Protein AF-0000000067247528 (afdb_homodimer)

Sequence (278 aa):
MPLTQHDARRDAQARLTYEPLVSNLAYVFMARMVSGKASAGDTQNSRPANKFLREKPENAELVKRLLKACNKEHDPQQFVDAADDNYALRQGFAHNKSDAWLRRTAEDLRTVGALDMFQKTHPFQCMIIEHMNALLAALMPLTQHDARRDAQARLTYEPLVSNLAYVFMARMVSGKASAGDTQNSRPANKFLREKPENAELVKRLLKACNKEHDPQQFVDAADDNYALRQGFAHNKSDAWLRRTAEDLRTVGALDMFQKTHPFQCMIIEHMNALLAAL

Organism: Chlamydomonas reinhardtii (NCBI:txid3055)

Foldseek 3Di:
DPQDPVSVVVLVVVLVVCVVVLVLLLVLQVVCVVVVDADQLQPPDDQVLVVQVPVDVVSLVVLVVVCVVVVHPDHSVVVSVVVSVVVRVVSSSRHGNHLVNSLVSLVVCVVVPVCVSCCVPCVPSSVCSVCVPVSVVVD/DPQPPVSVVVLVVVLVVCVVVLVLLLVLQVVCVVVVDFDQLQPPDDQVLVVQVPVDVVSLVVLVVVCVVVVHPDHSVVVSVVVSVVVRVVSSSRHGNHLVNSLVSLVVCVVVPVCVSPCVPCVSSSVCSVCVPVSVVVD

Secondary structure (DSSP, 8-state):
----HHHHHHHHHHHHHHHHHHHHHHHHHHHHHHH--------TT--HHHHHHHH-HHHHHHHHHHHHHTT----HHHHHHHHHHHHHHHHHHHH---HHHHHHHHHHHHHTTHHHHHTTT-HHHHHHHHTHHHHHHH-/----HHHHHHHHHHHHHHHHHHHHHHHHHHHHHHH--------TT--HHHHHHHH-HHHHHHHHHHHHHTT----HHHHHHHHHHHHHHHHHHHH---HHHHHHHHHHHHHTTHHHHHTTT-HHHHHHHHTHHHHHHH-

Solvent-accessible surface area (backbone atoms only — not comparable to full-atom values): 14825 Å² total; per-residue (Å²): 127,76,73,48,72,66,51,49,50,49,50,52,43,46,48,66,61,45,48,56,53,48,30,40,52,40,41,30,52,50,50,23,64,73,66,68,49,71,37,66,25,79,59,86,80,63,48,66,42,50,52,49,45,68,70,41,76,66,41,47,54,49,46,47,47,34,32,50,53,61,73,39,95,67,54,56,67,58,54,26,51,50,49,23,52,36,43,48,54,30,35,38,65,69,45,31,32,28,68,67,57,50,48,49,51,31,51,42,41,52,71,75,41,45,49,78,74,30,43,84,86,36,46,66,40,34,50,45,44,75,32,39,68,45,38,61,74,56,104,128,78,74,46,72,68,49,50,50,49,50,52,38,47,50,64,60,44,48,56,52,47,31,41,53,40,41,30,51,50,50,24,64,73,67,69,49,72,36,68,25,78,61,85,79,63,47,66,43,52,51,49,44,68,69,40,75,68,40,46,54,49,45,46,46,35,32,51,53,60,73,39,93,67,56,57,66,57,53,27,51,50,48,23,52,36,43,49,53,29,34,39,64,68,46,31,31,26,67,70,56,50,47,50,51,30,50,48,41,53,72,75,40,47,49,77,75,30,44,86,84,37,45,67,38,34,52,46,44,74,32,39,68,46,38,60,74,56,105

Nearest PDB structures (foldseek):
  2im8-assembly2_B  TM=3.069E-01  e=7.153E+00  Bacillus subtilis
  2im8-assembly2_B  TM=3.083E-01  e=8.183E+00  Bacillus subtilis

Structure (mmCIF, N/CA/C/O backbone):
data_AF-0000000067247528-model_v1
#
loop_
_entity.id
_entity.type
_entity.pdbx_description
1 polymer 'Uncharacterized protein'
#
loop_
_atom_site.group_PDB
_atom_site.id
_atom_site.type_symbol
_atom_site.label_atom_id
_atom_site.label_alt_id
_atom_site.label_comp_id
_atom_site.label_asym_id
_atom_site.label_entity_id
_atom_site.label_seq_id
_atom_site.pdbx_PDB_ins_code
_atom_site.Cartn_x
_atom_site.Cartn_y
_atom_site.Cartn_z
_atom_site.occupancy
_atom_site.B_iso_or_equiv
_atom_site.auth_seq_id
_atom_site.auth_comp_id
_atom_site.auth_asym_id
_atom_site.auth_atom_id
_atom_site.pdbx_PDB_model_num
ATOM 1 N N . MET A 1 1 ? -30.312 -1.398 14.867 1 40.06 1 MET A N 1
ATOM 2 C CA . MET A 1 1 ? -30.297 -2.857 14.914 1 40.06 1 MET A CA 1
ATOM 3 C C . MET A 1 1 ? -28.891 -3.381 15.156 1 40.06 1 MET A C 1
ATOM 5 O O . MET A 1 1 ? -27.922 -2.801 14.672 1 40.06 1 MET A O 1
ATOM 9 N N . PRO A 1 2 ? -28.734 -4.305 15.977 1 47.12 2 PRO A N 1
ATOM 10 C CA . PRO A 1 2 ? -27.391 -4.805 16.328 1 47.12 2 PRO A CA 1
ATOM 11 C C . PRO A 1 2 ? -26.641 -5.367 15.117 1 47.12 2 PRO A C 1
ATOM 13 O O . PRO A 1 2 ? -27.25 -5.988 14.242 1 47.12 2 PRO A O 1
ATOM 16 N N . LEU A 1 3 ? -25.594 -4.719 14.742 1 54.28 3 LEU A N 1
ATOM 17 C CA . LEU A 1 3 ? -24.844 -5.355 13.672 1 54.28 3 LEU A CA 1
ATOM 18 C C . LEU A 1 3 ? -24.875 -6.871 13.805 1 54.28 3 LEU A C 1
ATOM 20 O O . LEU A 1 3 ? -24.609 -7.406 14.891 1 54.28 3 LEU A O 1
ATOM 24 N N . THR A 1 4 ? -25.453 -7.535 12.961 1 62.75 4 THR A N 1
ATOM 25 C CA . THR A 1 4 ? -25.375 -8.992 12.961 1 62.75 4 THR A CA 1
ATOM 26 C C . THR A 1 4 ? -23.922 -9.461 12.969 1 62.75 4 THR A C 1
ATOM 28 O O . THR A 1 4 ? -23.016 -8.68 12.695 1 62.75 4 THR A O 1
ATOM 31 N N . GLN A 1 5 ? -23.609 -10.625 13.602 1 63.25 5 GLN A N 1
ATOM 32 C CA . GLN A 1 5 ? -22.297 -11.258 13.672 1 63.25 5 GLN A CA 1
ATOM 33 C C . GLN A 1 5 ? -21.594 -11.188 12.32 1 63.25 5 GLN A C 1
ATOM 35 O O . GLN A 1 5 ? -20.375 -10.977 12.273 1 63.25 5 GLN A O 1
ATOM 40 N N . HIS A 1 6 ? -22.359 -11.375 11.328 1 65.5 6 HIS A N 1
ATOM 41 C CA . HIS A 1 6 ? -21.828 -11.32 9.977 1 65.5 6 HIS A CA 1
ATOM 42 C C . HIS A 1 6 ? -21.359 -9.906 9.625 1 65.5 6 HIS A C 1
ATOM 44 O O . HIS A 1 6 ? -20.297 -9.734 9.023 1 65.5 6 HIS A O 1
ATOM 50 N N . ASP A 1 7 ? -22.125 -8.984 10.102 1 65.06 7 ASP A N 1
ATOM 51 C CA . ASP A 1 7 ? -21.766 -7.598 9.836 1 65.06 7 ASP A CA 1
ATOM 52 C C . ASP A 1 7 ? -20.5 -7.203 10.609 1 65.06 7 ASP A C 1
ATOM 54 O O . ASP A 1 7 ? -19.641 -6.5 10.078 1 65.06 7 ASP A O 1
ATOM 58 N N . ALA A 1 8 ? -20.453 -7.723 11.742 1 69.19 8 ALA A N 1
ATOM 59 C CA . ALA A 1 8 ? -19.312 -7.426 12.586 1 69.19 8 ALA A CA 1
ATOM 60 C C . ALA A 1 8 ? -18.031 -8.023 12 1 69.19 8 ALA A C 1
ATOM 62 O O . ALA A 1 8 ? -16.969 -7.391 12.023 1 69.19 8 ALA A O 1
ATOM 63 N N . ARG A 1 9 ? -18.172 -9.234 11.484 1 70.44 9 ARG A N 1
ATOM 64 C CA . ARG A 1 9 ? -17.016 -9.883 10.867 1 70.44 9 ARG A CA 1
ATOM 65 C C . ARG A 1 9 ? -16.578 -9.125 9.617 1 70.44 9 ARG A C 1
ATOM 67 O O . ARG A 1 9 ? -15.375 -8.922 9.406 1 70.44 9 ARG A O 1
ATOM 74 N N . ARG A 1 10 ? -17.5 -8.719 8.953 1 71.5 10 ARG A N 1
ATOM 75 C CA . ARG A 1 10 ? -17.172 -7.988 7.73 1 71.5 10 ARG A CA 1
ATOM 76 C C . ARG A 1 10 ? -16.5 -6.656 8.047 1 71.5 10 ARG A C 1
ATOM 78 O O . ARG A 1 10 ? -15.562 -6.246 7.359 1 71.5 10 ARG A O 1
ATOM 85 N N . ASP A 1 11 ? -17.031 -6.098 9.094 1 73.12 11 ASP A N 1
ATOM 86 C CA . ASP A 1 11 ? -16.438 -4.828 9.5 1 73.12 11 ASP A CA 1
ATOM 87 C C . ASP A 1 11 ? -15.008 -5.023 9.984 1 73.12 11 ASP A C 1
ATOM 89 O O . ASP A 1 11 ? -14.117 -4.242 9.633 1 73.12 11 ASP A O 1
ATOM 93 N N . ALA A 1 12 ? -14.82 -6.078 10.641 1 76.25 12 ALA A N 1
ATOM 94 C CA . ALA A 1 12 ? -13.477 -6.383 11.133 1 76.25 12 ALA A CA 1
ATOM 95 C C . ALA A 1 12 ? -12.523 -6.672 9.984 1 76.25 12 ALA A C 1
ATOM 97 O O . ALA A 1 12 ? -11.383 -6.207 9.984 1 76.25 12 ALA A O 1
ATOM 98 N N . GLN A 1 13 ? -13.07 -7.27 9.062 1 79.06 13 GLN A N 1
ATOM 99 C CA . GLN A 1 13 ? -12.258 -7.613 7.902 1 79.06 13 GLN A CA 1
ATOM 100 C C . GLN A 1 13 ? -11.938 -6.375 7.07 1 79.06 13 GLN A C 1
ATOM 102 O O . GLN A 1 13 ? -10.82 -6.234 6.562 1 79.06 13 GLN A O 1
ATOM 107 N N . ALA A 1 14 ? -12.922 -5.586 7.039 1 79.19 14 ALA A N 1
ATOM 108 C CA . ALA A 1 14 ? -12.68 -4.344 6.309 1 79.19 14 ALA A CA 1
ATOM 109 C C . ALA A 1 14 ? -11.609 -3.502 6.988 1 79.19 14 ALA A C 1
ATOM 111 O O . ALA A 1 14 ? -10.75 -2.926 6.32 1 79.19 14 ALA A O 1
ATOM 112 N N . ARG A 1 15 ? -11.617 -3.541 8.227 1 84.06 15 ARG A N 1
ATOM 113 C CA . ARG A 1 15 ? -10.625 -2.783 8.984 1 84.06 15 ARG A CA 1
ATOM 114 C C . ARG A 1 15 ? -9.219 -3.314 8.719 1 84.06 15 ARG A C 1
ATOM 116 O O . ARG A 1 15 ? -8.289 -2.539 8.484 1 84.06 15 ARG A O 1
ATOM 123 N N . LEU A 1 16 ? -9.156 -4.547 8.664 1 84.25 16 LEU A N 1
ATOM 124 C CA . LEU A 1 16 ? -7.859 -5.168 8.43 1 84.25 16 LEU A CA 1
ATOM 125 C C . LEU A 1 16 ? -7.387 -4.918 7.008 1 84.25 16 LEU A C 1
ATOM 127 O O . LEU A 1 16 ? -6.191 -4.715 6.77 1 84.25 16 LEU A O 1
ATOM 131 N N . THR A 1 17 ? -8.328 -4.746 6.258 1 86 17 THR A N 1
ATOM 132 C CA . THR A 1 17 ? -7.996 -4.609 4.844 1 86 17 THR A CA 1
ATOM 133 C C . THR A 1 17 ? -7.609 -3.172 4.516 1 86 17 THR A C 1
ATOM 135 O O . THR A 1 17 ? -6.699 -2.936 3.715 1 86 17 THR A O 1
ATOM 138 N N . TYR A 1 18 ? -8.211 -2.174 5.25 1 89.44 18 TYR A N 1
ATOM 139 C CA . TYR A 1 18 ? -8 -0.778 4.883 1 89.44 18 TYR A CA 1
ATOM 140 C C . TYR A 1 18 ? -6.824 -0.187 5.652 1 89.44 18 TYR A C 1
ATOM 142 O O . TYR A 1 18 ? -6.324 0.886 5.309 1 89.44 18 TYR A O 1
ATOM 150 N N . GLU A 1 19 ? -6.32 -0.876 6.641 1 93.62 19 GLU A N 1
ATOM 151 C CA . GLU A 1 19 ? -5.258 -0.336 7.48 1 93.62 19 GLU A CA 1
ATOM 152 C C . GLU A 1 19 ? -4.012 -0.018 6.656 1 93.62 19 GLU A C 1
ATOM 154 O O . GLU A 1 19 ? -3.428 1.059 6.793 1 93.62 19 GLU A O 1
ATOM 159 N N . PRO A 1 20 ? -3.617 -0.86 5.727 1 93.56 20 PRO A N 1
ATOM 160 C CA . PRO A 1 20 ? -2.443 -0.542 4.91 1 93.56 20 PRO A CA 1
ATOM 161 C C . PRO A 1 20 ? -2.648 0.694 4.039 1 93.56 20 PRO A C 1
ATOM 163 O O . PRO A 1 20 ? -1.693 1.429 3.77 1 93.56 20 PRO A O 1
ATOM 166 N N . LEU A 1 21 ? -3.807 0.918 3.658 1 95 21 LEU A N 1
ATOM 167 C CA . LEU A 1 21 ? -4.082 2.033 2.76 1 95 21 LEU A CA 1
ATOM 168 C C . LEU A 1 21 ? -4 3.363 3.502 1 95 21 LEU A C 1
ATOM 170 O O . LEU A 1 21 ? -3.422 4.328 2.996 1 95 21 LEU A O 1
ATOM 174 N N . VAL A 1 22 ? -4.609 3.344 4.688 1 96.44 22 VAL A N 1
ATOM 175 C CA . VAL A 1 22 ? -4.598 4.574 5.469 1 96.44 22 VAL A CA 1
ATOM 176 C C . VAL A 1 22 ? -3.164 4.918 5.871 1 96.44 22 VAL A C 1
ATOM 178 O O . VAL A 1 22 ? -2.756 6.078 5.801 1 96.44 22 VAL A O 1
ATOM 181 N N . SER A 1 23 ? -2.395 3.885 6.219 1 96.56 23 SER A N 1
ATOM 182 C CA . SER A 1 23 ? -0.997 4.117 6.57 1 96.56 23 SER A CA 1
ATOM 183 C C . SER A 1 23 ? -0.191 4.574 5.359 1 96.56 23 SER A C 1
ATOM 185 O O . SER A 1 23 ? 0.677 5.441 5.48 1 96.56 23 SER A O 1
ATOM 187 N N . ASN A 1 24 ? -0.47 4.027 4.246 1 96.44 24 ASN A N 1
ATOM 188 C CA . ASN A 1 24 ? 0.274 4.395 3.047 1 96.44 24 ASN A CA 1
ATOM 189 C C . ASN A 1 24 ? -0.003 5.836 2.635 1 96.44 24 ASN A C 1
ATOM 191 O O . ASN A 1 24 ? 0.911 6.559 2.23 1 96.44 24 ASN A O 1
ATOM 195 N N . LEU A 1 25 ? -1.206 6.262 2.66 1 97.5 25 LEU A N 1
ATOM 196 C CA . LEU A 1 25 ? -1.523 7.633 2.275 1 97.5 25 LEU A CA 1
ATOM 197 C C . LEU A 1 25 ? -0.792 8.633 3.164 1 97.5 25 LEU A C 1
ATOM 199 O O . LEU A 1 25 ? -0.204 9.594 2.67 1 97.5 25 LEU A O 1
ATOM 203 N N . ALA A 1 26 ? -0.822 8.367 4.473 1 98.06 26 ALA A N 1
ATOM 204 C CA . ALA A 1 26 ? -0.123 9.25 5.402 1 98.06 26 ALA A CA 1
ATOM 205 C C . ALA A 1 26 ? 1.374 9.281 5.105 1 98.06 26 ALA A C 1
ATOM 207 O O . ALA A 1 26 ? 1.993 10.352 5.133 1 98.06 26 ALA A O 1
ATOM 208 N N . TYR A 1 27 ? 1.88 8.141 4.797 1 96.75 27 TYR A N 1
ATOM 209 C CA . TYR A 1 27 ? 3.291 8.062 4.438 1 96.75 27 TYR A CA 1
ATOM 210 C C . TYR A 1 27 ? 3.582 8.891 3.189 1 96.75 27 TYR A C 1
ATOM 212 O O . TYR A 1 27 ? 4.555 9.641 3.152 1 96.75 27 TYR A O 1
ATOM 220 N N . VAL A 1 28 ? 2.811 8.727 2.17 1 96.69 28 VAL A N 1
ATOM 221 C CA . VAL A 1 28 ? 3.061 9.406 0.905 1 96.69 28 VAL A CA 1
ATOM 222 C C . VAL A 1 28 ? 2.934 10.914 1.097 1 96.69 28 VAL A C 1
ATOM 224 O O . VAL A 1 28 ? 3.699 11.688 0.517 1 96.69 28 VAL A O 1
ATOM 227 N N . PHE A 1 29 ? 1.996 11.336 1.888 1 97.81 29 PHE A N 1
ATOM 228 C CA . PHE A 1 29 ? 1.887 12.758 2.193 1 97.81 29 PHE A CA 1
ATOM 229 C C . PHE A 1 29 ? 3.148 13.258 2.883 1 97.81 29 PHE A C 1
ATOM 231 O O . PHE A 1 29 ? 3.664 14.328 2.541 1 97.81 29 PHE A O 1
ATOM 238 N N . MET A 1 30 ? 3.67 12.5 3.85 1 97.06 30 MET A N 1
ATOM 239 C CA . MET A 1 30 ? 4.891 12.891 4.547 1 97.06 30 MET A CA 1
ATOM 240 C C . MET A 1 30 ? 6.07 12.953 3.586 1 97.06 30 MET A C 1
ATOM 242 O O . MET A 1 30 ? 6.918 13.844 3.695 1 97.06 30 MET A O 1
ATOM 246 N N 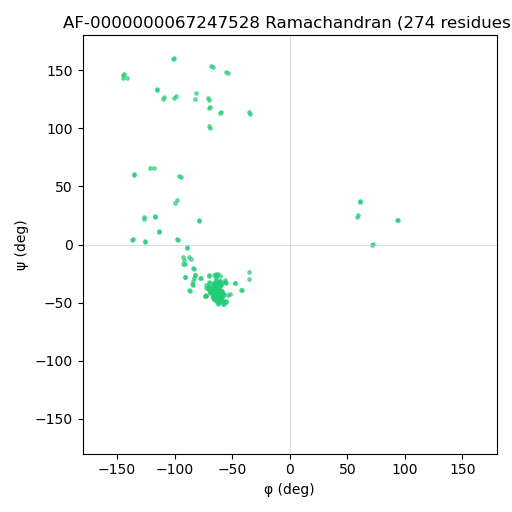. ALA A 1 31 ? 6.066 11.992 2.711 1 95 31 ALA A N 1
ATOM 247 C CA . ALA A 1 31 ? 7.121 12.016 1.703 1 95 31 ALA A CA 1
ATOM 248 C C . ALA A 1 31 ? 7.023 13.266 0.836 1 95 31 ALA A C 1
ATOM 250 O O . ALA A 1 31 ? 8.039 13.859 0.472 1 95 31 ALA A O 1
ATOM 251 N N . ARG A 1 32 ? 5.848 13.664 0.49 1 95.25 32 ARG A N 1
ATOM 252 C CA . ARG A 1 32 ? 5.59 14.906 -0.232 1 95.25 32 ARG A CA 1
ATOM 253 C C . ARG A 1 32 ? 6.078 16.109 0.563 1 95.25 32 ARG A C 1
ATOM 255 O O . ARG A 1 32 ? 6.691 17.031 0.004 1 95.25 32 ARG A O 1
ATOM 262 N N . MET A 1 33 ? 5.77 16.141 1.8 1 95.06 33 MET A N 1
ATOM 263 C CA . MET A 1 33 ? 6.207 17.219 2.678 1 95.06 33 MET A CA 1
ATOM 264 C C . MET A 1 33 ? 7.727 17.312 2.711 1 95.06 33 MET A C 1
ATOM 266 O O . MET A 1 33 ? 8.289 18.391 2.545 1 95.06 33 MET A O 1
ATOM 270 N N . VAL A 1 34 ? 8.398 16.219 2.814 1 93.94 34 VAL A N 1
ATOM 271 C CA . VAL A 1 34 ? 9.844 16.156 2.988 1 93.94 34 VAL A CA 1
ATOM 272 C C . VAL A 1 34 ? 10.539 16.531 1.684 1 93.94 34 VAL A C 1
ATOM 274 O O . VAL A 1 34 ? 11.5 17.312 1.687 1 93.94 34 VAL A O 1
ATOM 277 N N . SER A 1 35 ? 10.031 16 0.622 1 91.56 35 SER A N 1
ATOM 278 C CA . SER A 1 35 ? 10.703 16.234 -0.654 1 91.56 35 SER A CA 1
ATOM 279 C C . SER A 1 35 ? 10.312 17.578 -1.254 1 91.56 35 SER A C 1
ATOM 281 O O . SER A 1 35 ? 11.055 18.141 -2.07 1 91.56 35 SER A O 1
ATOM 283 N N . GLY A 1 36 ? 9.133 18.047 -0.91 1 90.06 36 GLY A N 1
ATOM 284 C CA . GLY A 1 36 ? 8.609 19.281 -1.484 1 90.06 36 GLY A CA 1
ATOM 285 C C . GLY A 1 36 ? 8.18 19.125 -2.932 1 90.06 36 GLY A C 1
ATOM 286 O O . GLY A 1 36 ? 7.691 20.078 -3.545 1 90.06 36 GLY A O 1
ATOM 287 N N . LYS A 1 37 ? 8.312 17.953 -3.451 1 89.5 37 LYS A N 1
ATOM 288 C CA . LYS A 1 37 ? 8.07 17.766 -4.879 1 89.5 37 LYS A CA 1
ATOM 289 C C . LYS A 1 37 ? 6.875 16.859 -5.121 1 89.5 37 LYS A C 1
ATOM 291 O O . LYS A 1 37 ? 6.746 15.812 -4.484 1 89.5 37 LYS A O 1
ATOM 296 N N . ALA A 1 38 ? 6.031 17.359 -6.047 1 89.12 38 ALA A N 1
ATOM 297 C CA . ALA A 1 38 ? 4.977 16.5 -6.57 1 89.12 38 ALA A CA 1
ATOM 298 C C . ALA A 1 38 ? 5.512 15.594 -7.68 1 89.12 38 ALA A C 1
ATOM 300 O O . ALA A 1 38 ? 6.281 16.047 -8.531 1 89.12 38 ALA A O 1
ATOM 301 N N . SER A 1 39 ? 5.324 14.289 -7.52 1 87.19 39 SER A N 1
ATOM 302 C CA . SER A 1 39 ? 5.766 13.352 -8.547 1 87.19 39 SER A CA 1
ATOM 303 C C . SER A 1 39 ? 4.766 12.211 -8.719 1 87.19 39 SER A C 1
ATOM 305 O O . SER A 1 39 ? 4.102 11.812 -7.762 1 87.19 39 SER A O 1
ATOM 307 N N . ALA A 1 40 ? 4.562 11.734 -9.953 1 77.88 40 ALA A N 1
ATOM 308 C CA . ALA A 1 40 ? 3.631 10.648 -10.242 1 77.88 40 ALA A CA 1
ATOM 309 C C . ALA A 1 40 ? 4.242 9.289 -9.898 1 77.88 40 ALA A C 1
ATOM 311 O O . ALA A 1 40 ? 3.611 8.25 -10.094 1 77.88 40 ALA A O 1
ATOM 312 N N . GLY A 1 41 ? 5.188 9.203 -9.117 1 66.81 41 GLY A N 1
ATOM 313 C CA . GLY A 1 41 ? 5.766 7.922 -8.727 1 66.81 41 GLY A CA 1
ATOM 314 C C . GLY A 1 41 ? 6.297 7.125 -9.906 1 66.81 41 GLY A C 1
ATOM 315 O O . GLY A 1 41 ? 6.305 5.895 -9.875 1 66.81 41 GLY A O 1
ATOM 316 N N . ASP A 1 42 ? 6.707 7.719 -11.07 1 61.88 42 ASP A N 1
ATOM 317 C CA . ASP A 1 42 ? 7.031 6.988 -12.289 1 61.88 42 ASP A CA 1
ATOM 318 C C . ASP A 1 42 ? 8.328 6.199 -12.133 1 61.88 42 ASP A C 1
ATOM 320 O O . ASP A 1 42 ? 9.336 6.742 -11.672 1 61.88 42 ASP A O 1
ATOM 324 N N . THR A 1 43 ? 8.234 4.84 -11.898 1 61.53 43 THR A N 1
ATOM 325 C CA . THR A 1 43 ? 9.445 4.039 -11.961 1 61.53 43 THR A CA 1
ATOM 326 C C . THR A 1 43 ? 9.57 3.354 -13.32 1 61.53 43 THR A C 1
ATOM 328 O O . THR A 1 43 ? 9.445 2.131 -13.422 1 61.53 43 THR A O 1
ATOM 331 N N . GLN A 1 44 ? 9.156 4.09 -14.523 1 59.62 44 GLN A N 1
ATOM 332 C CA . GLN A 1 44 ? 8.812 3.67 -15.875 1 59.62 44 GLN A CA 1
ATOM 333 C C . GLN A 1 44 ? 9.656 2.48 -16.312 1 59.62 44 GLN A C 1
ATOM 335 O O . GLN A 1 44 ? 9.156 1.559 -16.969 1 59.62 44 GLN A O 1
ATOM 340 N N . ASN A 1 45 ? 10.875 2.354 -15.805 1 66.25 45 ASN A N 1
ATOM 341 C CA . ASN A 1 45 ? 11.602 1.452 -16.703 1 66.25 45 ASN A CA 1
ATOM 342 C C . ASN A 1 45 ? 12.211 0.28 -15.93 1 66.25 45 ASN A C 1
ATOM 344 O O . ASN A 1 45 ? 13.016 -0.47 -16.484 1 66.25 45 ASN A O 1
ATOM 348 N N . SER A 1 46 ? 11.633 -0.002 -14.797 1 84.69 46 SER A N 1
ATOM 349 C CA . SER A 1 46 ? 12.227 -1.152 -14.125 1 84.69 46 SER A CA 1
ATOM 350 C C . SER A 1 46 ? 11.414 -2.42 -14.375 1 84.69 46 SER A C 1
ATOM 352 O O . SER A 1 46 ? 10.188 -2.391 -14.344 1 84.69 46 SER A O 1
ATOM 354 N N . ARG A 1 47 ? 12.109 -3.498 -14.836 1 92.75 47 ARG A N 1
ATOM 355 C CA . ARG A 1 47 ? 11.508 -4.805 -15.078 1 92.75 47 ARG A CA 1
ATOM 356 C C . ARG A 1 47 ? 12.188 -5.887 -14.25 1 92.75 47 ARG A C 1
ATOM 358 O O . ARG A 1 47 ? 12.82 -6.793 -14.797 1 92.75 47 ARG A O 1
ATOM 365 N N . PRO A 1 48 ? 12.039 -5.781 -12.883 1 93.88 48 PRO A N 1
ATOM 366 C CA . PRO A 1 48 ? 12.789 -6.672 -11.992 1 93.88 48 PRO A CA 1
ATOM 367 C C . PRO A 1 48 ? 12.477 -8.148 -12.227 1 93.88 48 PRO A C 1
ATOM 369 O O . PRO A 1 48 ? 13.352 -9 -12.094 1 93.88 48 PRO A O 1
ATOM 372 N N . ALA A 1 49 ? 11.273 -8.5 -12.57 1 95.88 49 ALA A N 1
ATOM 373 C CA . ALA A 1 49 ? 10.906 -9.898 -12.773 1 95.88 49 ALA A CA 1
ATOM 374 C C . ALA A 1 49 ? 11.57 -10.461 -14.023 1 95.88 49 ALA A C 1
ATOM 376 O O . ALA A 1 49 ? 12.039 -11.602 -14.023 1 95.88 49 ALA A O 1
ATOM 377 N N . ASN A 1 50 ? 11.586 -9.672 -15.031 1 96.31 50 ASN A N 1
ATOM 378 C CA . ASN A 1 50 ? 12.281 -10.094 -16.25 1 96.31 50 ASN A CA 1
ATOM 379 C C . ASN A 1 50 ? 13.773 -10.289 -16 1 96.31 50 ASN A C 1
ATOM 381 O O . ASN A 1 50 ? 14.367 -11.242 -16.5 1 96.31 50 ASN A O 1
ATOM 385 N N . LYS A 1 51 ? 14.344 -9.352 -15.266 1 95.75 51 LYS A N 1
ATOM 386 C CA . LYS A 1 51 ? 15.75 -9.484 -14.898 1 95.75 51 LYS A CA 1
ATOM 387 C C . LYS A 1 51 ? 15.992 -10.781 -14.125 1 95.75 51 LYS A C 1
ATOM 389 O O . LYS A 1 51 ? 16.969 -11.492 -14.383 1 95.75 51 LYS A O 1
ATOM 394 N N . PHE A 1 52 ? 15.133 -11.094 -13.195 1 96.94 52 PHE A N 1
ATOM 395 C CA . PHE A 1 52 ? 15.219 -12.312 -12.406 1 96.94 52 PHE A CA 1
ATOM 396 C C . PHE A 1 52 ? 15.203 -13.547 -13.305 1 96.94 52 PHE A C 1
ATOM 398 O O . PHE A 1 52 ? 16.031 -14.445 -13.148 1 96.94 52 PHE A O 1
ATOM 405 N N . LEU A 1 53 ? 14.266 -13.648 -14.273 1 96.31 53 LEU A N 1
ATOM 406 C CA . LEU A 1 53 ? 14.094 -14.797 -15.156 1 96.31 53 LEU A CA 1
ATOM 407 C C . LEU A 1 53 ? 15.359 -15.039 -15.977 1 96.31 53 LEU A C 1
ATOM 409 O O . LEU A 1 53 ? 15.719 -16.188 -16.234 1 96.31 53 LEU A O 1
ATOM 413 N N . ARG A 1 54 ? 16.109 -13.969 -16.312 1 95.56 54 ARG A N 1
ATOM 414 C CA . ARG A 1 54 ? 17.266 -14.055 -17.203 1 95.56 54 ARG A CA 1
ATOM 415 C C . ARG A 1 54 ? 18.547 -14.297 -16.438 1 95.56 54 ARG A C 1
ATOM 417 O O . ARG A 1 54 ? 19.578 -14.641 -17.016 1 95.56 54 ARG A O 1
ATOM 424 N N . GLU A 1 55 ? 18.516 -14.062 -15.203 1 95.44 55 GLU A N 1
ATOM 425 C CA . GLU A 1 55 ? 19.734 -14.102 -14.398 1 95.44 55 GLU A CA 1
ATOM 426 C C . GLU A 1 55 ? 20.328 -15.5 -14.359 1 95.44 55 GLU A C 1
ATOM 428 O O . GLU A 1 55 ? 21.547 -15.672 -14.539 1 95.44 55 GLU A O 1
ATOM 433 N N . LYS A 1 56 ? 19.531 -16.547 -14.086 1 94.38 56 LYS A N 1
ATOM 434 C CA . LYS A 1 56 ? 19.969 -17.938 -14.016 1 94.38 56 LYS A CA 1
ATOM 435 C C . LYS A 1 56 ? 18.906 -18.891 -14.547 1 94.38 56 LYS A C 1
ATOM 437 O O . LYS A 1 56 ? 17.719 -18.641 -14.383 1 94.38 56 LYS A O 1
ATOM 442 N N . PRO A 1 57 ? 19.359 -19.969 -15.156 1 92.56 57 PRO A N 1
ATOM 443 C CA . PRO A 1 57 ? 18.406 -20.953 -15.688 1 92.56 57 PRO A CA 1
ATOM 444 C C . PRO A 1 57 ? 17.453 -21.484 -14.617 1 92.56 57 PRO A C 1
ATOM 446 O O . PRO A 1 57 ? 16.297 -21.797 -14.906 1 92.56 57 PRO A O 1
ATOM 449 N N . GLU A 1 58 ? 17.859 -21.594 -13.383 1 94.88 58 GLU A N 1
ATOM 450 C CA . GLU A 1 58 ? 17.062 -22.125 -12.273 1 94.88 58 GLU A CA 1
ATOM 451 C C . GLU A 1 58 ? 15.852 -21.234 -12 1 94.88 58 GLU A C 1
ATOM 453 O O . GLU A 1 58 ? 14.836 -21.703 -11.484 1 94.88 58 GLU A O 1
ATOM 458 N N . ASN A 1 59 ? 15.945 -19.953 -12.359 1 95.56 59 ASN A N 1
ATOM 459 C CA . ASN A 1 59 ? 14.828 -19.031 -12.125 1 95.56 59 ASN A CA 1
ATOM 460 C C . ASN A 1 59 ? 13.641 -19.359 -13.023 1 95.56 59 ASN A C 1
ATOM 462 O O . ASN A 1 59 ? 12.492 -19.281 -12.586 1 95.56 59 ASN A O 1
ATOM 466 N N . ALA A 1 60 ? 13.914 -19.75 -14.266 1 93.94 60 ALA A N 1
ATOM 467 C CA . ALA A 1 60 ? 12.852 -20.156 -15.18 1 93.94 60 ALA A CA 1
ATOM 468 C C . ALA A 1 60 ? 12.148 -21.406 -14.664 1 93.94 60 ALA A C 1
ATOM 470 O O . ALA A 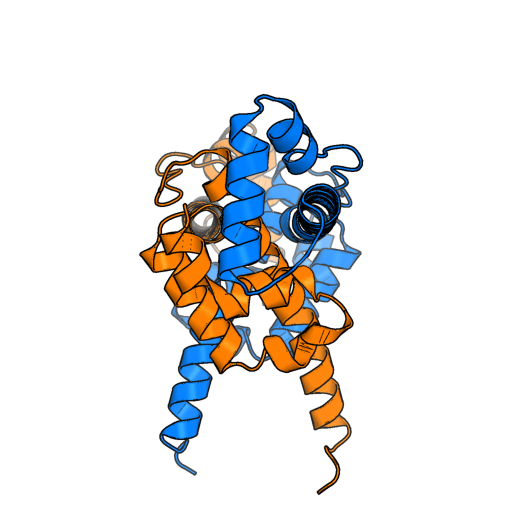1 60 ? 10.922 -21.531 -14.781 1 93.94 60 ALA A O 1
ATOM 471 N N . GLU A 1 61 ? 12.922 -22.281 -14.141 1 94.75 61 GLU A N 1
ATOM 472 C CA . GLU A 1 61 ? 12.344 -23.5 -13.57 1 94.75 61 GLU A CA 1
ATOM 473 C C . GLU A 1 61 ? 11.461 -23.172 -12.367 1 94.75 61 GLU A C 1
ATOM 475 O O . GLU A 1 61 ? 10.398 -23.781 -12.195 1 94.75 61 GLU A O 1
ATOM 480 N N . LEU A 1 62 ? 11.898 -22.234 -11.523 1 96.25 62 LEU A N 1
ATOM 481 C CA . LEU A 1 62 ? 11.094 -21.797 -10.383 1 96.25 62 LEU A CA 1
ATOM 482 C C . LEU A 1 62 ? 9.758 -21.219 -10.852 1 96.25 62 LEU A C 1
ATOM 484 O O . LEU A 1 62 ? 8.703 -21.578 -10.32 1 96.25 62 LEU A O 1
ATOM 488 N N . VAL A 1 63 ? 9.758 -20.359 -11.852 1 96.31 63 VAL A N 1
ATOM 489 C CA . VAL A 1 63 ? 8.539 -19.734 -12.359 1 96.31 63 VAL A CA 1
ATOM 490 C C . VAL A 1 63 ? 7.609 -20.812 -12.914 1 96.31 63 VAL A C 1
ATOM 492 O O . VAL A 1 63 ? 6.398 -20.781 -12.672 1 96.31 63 VAL A O 1
ATOM 495 N N . LYS A 1 64 ? 8.141 -21.797 -13.617 1 95.12 64 LYS A N 1
ATOM 496 C CA . LYS A 1 64 ? 7.336 -22.906 -14.133 1 95.12 64 LYS A CA 1
ATOM 497 C C . LYS A 1 64 ? 6.668 -23.672 -13 1 95.12 64 LYS A C 1
ATOM 499 O O . LYS A 1 64 ? 5.496 -24.031 -13.102 1 95.12 64 LYS A O 1
ATOM 504 N N . ARG A 1 65 ? 7.383 -23.922 -11.922 1 95.12 65 ARG A N 1
ATOM 505 C CA . ARG A 1 65 ? 6.848 -24.594 -10.75 1 95.12 65 ARG A CA 1
ATOM 506 C C . ARG A 1 65 ? 5.695 -23.812 -10.141 1 95.12 65 ARG A C 1
ATOM 508 O O . ARG A 1 65 ? 4.688 -24.391 -9.734 1 95.12 65 ARG A O 1
ATOM 515 N N . LEU A 1 66 ? 5.863 -22.516 -10.062 1 95.69 66 LEU A N 1
ATOM 516 C CA . LEU A 1 66 ? 4.816 -21.656 -9.516 1 95.69 66 LEU A CA 1
ATOM 517 C C . LEU A 1 66 ? 3.566 -21.703 -10.391 1 95.69 66 LEU A C 1
ATOM 519 O O . LEU A 1 66 ? 2.451 -21.812 -9.867 1 95.69 66 LEU A O 1
ATOM 523 N N . LEU A 1 67 ? 3.758 -21.625 -11.68 1 95.62 67 LEU A N 1
ATOM 524 C CA . LEU A 1 67 ? 2.639 -21.688 -12.609 1 95.62 67 LEU A CA 1
ATOM 525 C C . LEU A 1 67 ? 1.908 -23.016 -12.484 1 95.62 67 LEU A C 1
ATOM 527 O O . LEU A 1 67 ? 0.675 -23.062 -12.484 1 95.62 67 LEU A O 1
ATOM 531 N N . LYS A 1 68 ? 2.605 -24.078 -12.383 1 95.06 68 LYS A N 1
ATOM 532 C CA . LYS A 1 68 ? 2.01 -25.391 -12.195 1 95.06 68 LYS A CA 1
ATOM 533 C C . LYS A 1 68 ? 1.193 -25.453 -10.906 1 95.06 68 LYS A C 1
ATOM 535 O O . LYS A 1 68 ? 0.113 -26.047 -10.875 1 95.06 68 LYS A O 1
ATOM 540 N N . ALA A 1 69 ? 1.732 -24.812 -9.844 1 94.31 69 ALA A N 1
ATOM 541 C CA . ALA A 1 69 ? 1.047 -24.781 -8.555 1 94.31 69 ALA A CA 1
ATOM 542 C C . ALA A 1 69 ? -0.315 -24.109 -8.664 1 94.31 69 ALA A C 1
ATOM 544 O O . ALA A 1 69 ? -1.225 -24.391 -7.887 1 94.31 69 ALA A O 1
ATOM 545 N N . CYS A 1 70 ? -0.453 -23.234 -9.602 1 92.56 70 CYS A N 1
ATOM 546 C CA . CYS A 1 70 ? -1.706 -22.516 -9.812 1 92.56 70 CYS A CA 1
ATOM 547 C C . CYS A 1 70 ? -2.529 -23.172 -10.914 1 92.56 70 CYS A C 1
ATOM 549 O O . CYS A 1 70 ? -3.527 -22.609 -11.367 1 92.56 70 CYS A O 1
ATOM 551 N N . ASN A 1 71 ? -2.072 -24.203 -11.391 1 89.94 71 ASN A N 1
ATOM 552 C CA . ASN A 1 71 ? -2.719 -24.922 -12.484 1 89.94 71 ASN A CA 1
ATOM 553 C C . ASN A 1 71 ? -2.824 -24.047 -13.734 1 89.94 71 ASN A C 1
ATOM 555 O O . ASN A 1 71 ? -3.881 -24 -14.367 1 89.94 71 ASN A O 1
ATOM 559 N N . LYS A 1 72 ? -1.791 -23.312 -13.875 1 81.38 72 LYS A N 1
ATOM 560 C CA . LYS A 1 72 ? -1.731 -22.453 -15.055 1 81.38 72 LYS A CA 1
ATOM 561 C C . LYS A 1 72 ? -0.679 -22.938 -16.047 1 81.38 72 LYS A C 1
ATOM 563 O O . LYS A 1 72 ? 0.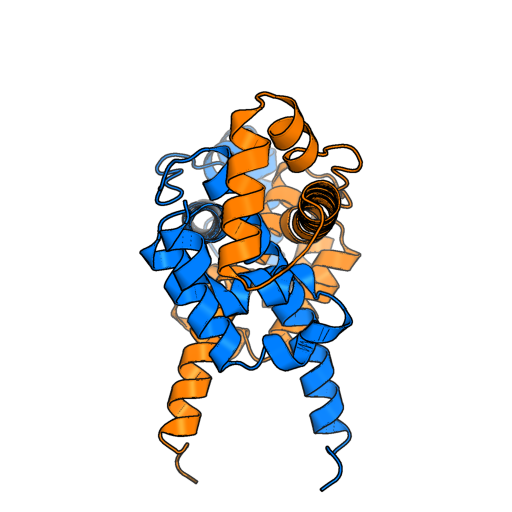403 -23.375 -15.641 1 81.38 72 LYS A O 1
ATOM 568 N N . GLU A 1 73 ? -1.128 -23.125 -17.203 1 76.5 73 GLU A N 1
ATOM 569 C CA . GLU A 1 73 ? -0.209 -23.5 -18.281 1 76.5 73 GLU A CA 1
ATOM 570 C C . GLU A 1 73 ? 0.272 -22.281 -19.062 1 76.5 73 GLU A C 1
ATOM 572 O O . GLU A 1 73 ? -0.192 -22.031 -20.172 1 76.5 73 GLU A O 1
ATOM 577 N N . HIS A 1 74 ? 0.881 -21.406 -18.281 1 72.75 74 HIS A N 1
ATOM 578 C CA . HIS A 1 74 ? 1.346 -20.188 -18.938 1 72.75 74 HIS A CA 1
ATOM 579 C C . HIS A 1 74 ? 2.846 -20.234 -19.219 1 72.75 74 HIS A C 1
ATOM 581 O O . HIS A 1 74 ? 3.551 -21.078 -18.641 1 72.75 74 HIS A O 1
ATOM 587 N N . ASP A 1 75 ? 3.199 -19.375 -20.156 1 87 75 ASP A N 1
ATOM 588 C CA . ASP A 1 75 ? 4.59 -19.078 -20.484 1 87 75 ASP A CA 1
ATOM 589 C C . ASP A 1 75 ? 5.254 -18.266 -19.375 1 87 75 ASP A C 1
ATOM 591 O O . ASP A 1 75 ? 4.703 -17.266 -18.922 1 87 75 ASP A O 1
ATOM 595 N N . PRO A 1 76 ? 6.438 -18.828 -18.891 1 92.25 76 PRO A N 1
ATOM 596 C CA . PRO A 1 76 ? 7.172 -18.078 -17.875 1 92.25 76 PRO A CA 1
ATOM 597 C C . PRO A 1 76 ? 7.355 -16.609 -18.234 1 92.25 76 PRO A C 1
ATOM 599 O O . PRO A 1 76 ? 7.293 -15.734 -17.375 1 92.25 76 PRO A O 1
ATOM 602 N N . GLN A 1 77 ? 7.492 -16.359 -19.516 1 94.56 77 GLN A N 1
ATOM 603 C CA . GLN A 1 77 ? 7.676 -14.992 -19.969 1 94.56 77 GLN A CA 1
ATOM 604 C C . GLN A 1 77 ? 6.422 -14.156 -19.719 1 94.56 77 GLN A C 1
ATOM 606 O O . GLN A 1 77 ? 6.516 -13.008 -19.281 1 94.56 77 GLN A O 1
ATOM 611 N N . GLN A 1 78 ? 5.316 -14.711 -19.891 1 94.12 78 GLN A N 1
ATOM 612 C CA . GLN A 1 78 ? 4.062 -14.008 -19.641 1 94.12 78 GLN A CA 1
ATOM 613 C C . GLN A 1 78 ? 3.881 -13.695 -18.156 1 94.12 78 GLN A C 1
ATOM 615 O O . GLN A 1 78 ? 3.371 -12.633 -17.797 1 94.12 78 GLN A O 1
ATOM 620 N N . PHE A 1 79 ? 4.301 -14.68 -17.375 1 95.56 79 PHE A N 1
ATOM 621 C CA . PHE A 1 79 ? 4.199 -14.508 -15.938 1 95.56 79 PHE A CA 1
ATOM 622 C C . PHE A 1 79 ? 5.039 -13.328 -15.477 1 95.56 79 PHE A C 1
ATOM 624 O O . PHE A 1 79 ? 4.551 -12.461 -14.75 1 95.56 79 PHE A O 1
ATOM 631 N N . VAL A 1 80 ? 6.25 -13.227 -15.93 1 96.5 80 VAL A N 1
ATOM 632 C CA . VAL A 1 80 ? 7.141 -12.18 -15.438 1 96.5 80 VAL A CA 1
ATOM 633 C C . VAL A 1 80 ? 6.773 -10.844 -16.078 1 96.5 80 VAL A C 1
ATOM 635 O O . VAL A 1 80 ? 6.957 -9.781 -15.484 1 96.5 80 VAL A O 1
ATOM 638 N N . ASP A 1 81 ? 6.215 -10.828 -17.297 1 95.88 81 ASP A N 1
ATOM 639 C CA . ASP A 1 81 ? 5.719 -9.594 -17.891 1 95.88 81 ASP A CA 1
ATOM 640 C C . ASP A 1 81 ? 4.574 -9.008 -17.078 1 95.88 81 ASP A C 1
ATOM 642 O O . ASP A 1 81 ? 4.551 -7.809 -16.797 1 95.88 81 ASP A O 1
ATOM 646 N N . ALA A 1 82 ? 3.684 -9.875 -16.688 1 95.44 82 ALA A N 1
ATOM 647 C CA . ALA A 1 82 ? 2.562 -9.445 -15.852 1 95.44 82 ALA A CA 1
ATOM 648 C C . ALA A 1 82 ? 3.049 -8.938 -14.492 1 95.44 82 ALA A C 1
ATOM 650 O O . ALA A 1 82 ? 2.51 -7.969 -13.961 1 95.44 82 ALA A O 1
ATOM 651 N N . ALA A 1 83 ? 4.047 -9.609 -13.969 1 96.81 83 ALA A N 1
ATOM 652 C CA . ALA A 1 83 ? 4.633 -9.195 -12.703 1 96.81 83 ALA A CA 1
ATOM 653 C C . ALA A 1 83 ? 5.246 -7.805 -12.812 1 96.81 83 ALA A C 1
ATOM 655 O O . ALA A 1 83 ? 5.086 -6.977 -11.906 1 96.81 83 ALA A O 1
ATOM 656 N N . ASP A 1 84 ? 5.91 -7.508 -13.852 1 96.56 84 ASP A N 1
ATOM 657 C CA . ASP A 1 84 ? 6.527 -6.199 -14.047 1 96.56 84 ASP A CA 1
ATOM 658 C C . ASP A 1 84 ? 5.469 -5.125 -14.289 1 96.56 84 ASP A C 1
ATOM 660 O O . ASP A 1 84 ? 5.621 -3.984 -13.844 1 96.56 84 ASP A O 1
ATOM 664 N N . ASP A 1 85 ? 4.453 -5.527 -15.023 1 95 85 ASP A N 1
ATOM 665 C CA . ASP A 1 85 ? 3.336 -4.594 -15.156 1 95 85 ASP A CA 1
ATOM 666 C C . ASP A 1 85 ? 2.742 -4.246 -13.797 1 95 85 ASP A C 1
ATOM 668 O O . ASP A 1 85 ? 2.438 -3.082 -13.523 1 95 85 ASP A O 1
ATOM 672 N N . ASN A 1 86 ? 2.582 -5.266 -12.977 1 96.25 86 ASN A N 1
ATOM 673 C CA . ASN A 1 86 ? 2.09 -5.031 -11.625 1 96.25 86 ASN A CA 1
ATOM 674 C C . ASN A 1 86 ? 3.051 -4.156 -10.828 1 96.25 86 ASN A C 1
ATOM 676 O O . ASN A 1 86 ? 2.619 -3.348 -10 1 96.25 86 ASN A O 1
ATOM 680 N N . TYR A 1 87 ? 4.336 -4.395 -11.008 1 94.94 87 TYR A N 1
ATOM 681 C CA . TYR A 1 87 ? 5.336 -3.568 -10.344 1 94.94 87 TYR A CA 1
ATOM 682 C C . TYR A 1 87 ? 5.129 -2.094 -10.672 1 94.94 87 TYR A C 1
ATOM 684 O O . TYR A 1 87 ? 5.129 -1.245 -9.781 1 94.94 87 TYR A O 1
ATOM 692 N N . ALA A 1 88 ? 4.98 -1.831 -11.93 1 92.25 88 ALA A N 1
ATOM 693 C CA . ALA A 1 88 ? 4.754 -0.452 -12.359 1 92.25 88 ALA A CA 1
ATOM 694 C C . ALA A 1 88 ? 3.486 0.115 -11.727 1 92.25 88 ALA A C 1
ATOM 696 O O . ALA A 1 88 ? 3.484 1.241 -11.219 1 92.25 88 ALA A O 1
ATOM 697 N N . LEU A 1 89 ? 2.404 -0.636 -11.766 1 92.12 89 LEU A N 1
ATOM 698 C CA . LEU A 1 89 ? 1.133 -0.236 -11.172 1 92.12 89 LEU A CA 1
ATOM 699 C C . LEU A 1 89 ? 1.295 0.064 -9.688 1 92.12 89 LEU A C 1
ATOM 701 O O . LEU A 1 89 ? 0.875 1.122 -9.211 1 92.12 89 LEU A O 1
ATOM 705 N N . ARG A 1 90 ? 1.902 -0.874 -8.984 1 93.38 90 ARG A N 1
ATOM 706 C CA . ARG A 1 90 ? 2.115 -0.746 -7.547 1 93.38 90 ARG A CA 1
ATOM 707 C C . ARG A 1 90 ? 2.943 0.494 -7.223 1 93.38 90 ARG A C 1
ATOM 709 O O . ARG A 1 90 ? 2.668 1.194 -6.246 1 93.38 90 ARG A O 1
ATOM 716 N N . GLN A 1 91 ? 3.957 0.782 -8.016 1 91.25 91 GLN A N 1
ATOM 717 C CA . GLN A 1 91 ? 4.777 1.969 -7.797 1 91.25 91 GLN A CA 1
ATOM 718 C C . GLN A 1 91 ? 3.943 3.242 -7.906 1 91.25 91 GLN A C 1
ATOM 720 O O . GLN A 1 91 ? 4.16 4.199 -7.16 1 91.25 91 GLN A O 1
ATOM 725 N N . GLY A 1 92 ? 2.982 3.213 -8.805 1 88.94 92 GLY A N 1
ATOM 726 C CA . GLY A 1 92 ? 2.08 4.344 -8.953 1 88.94 92 GLY A CA 1
ATOM 727 C C . GLY A 1 92 ? 1.248 4.605 -7.707 1 88.94 92 GLY A C 1
ATOM 728 O O . GLY A 1 92 ? 0.994 5.762 -7.359 1 88.94 92 GLY A O 1
ATOM 729 N N . PHE A 1 93 ? 0.903 3.58 -6.996 1 90.25 93 PHE A N 1
ATOM 730 C CA . PHE A 1 93 ? 0.104 3.73 -5.785 1 90.25 93 PHE A CA 1
ATOM 731 C C . PHE A 1 93 ? 0.991 4.055 -4.586 1 90.25 93 PHE A C 1
ATOM 733 O O . PHE A 1 93 ? 0.603 4.832 -3.713 1 90.25 93 PHE A O 1
ATOM 740 N N . ALA A 1 94 ? 2.148 3.502 -4.586 1 90.69 94 ALA A N 1
ATOM 741 C CA . ALA A 1 94 ? 2.996 3.545 -3.396 1 90.69 94 ALA A CA 1
ATOM 742 C C . ALA A 1 94 ? 3.77 4.859 -3.32 1 90.69 94 ALA A C 1
ATOM 744 O O . ALA A 1 94 ? 4.176 5.285 -2.236 1 90.69 94 ALA A O 1
ATOM 745 N N . HIS A 1 95 ? 3.926 5.547 -4.492 1 91.12 95 HIS A N 1
ATOM 746 C CA . HIS A 1 95 ? 4.883 6.648 -4.488 1 91.12 95 HIS A CA 1
ATOM 747 C C . HIS A 1 95 ? 4.32 7.867 -5.211 1 91.12 95 HIS A C 1
ATOM 749 O O . HIS A 1 95 ? 5.039 8.844 -5.449 1 91.12 95 HIS A O 1
ATOM 755 N N . ASN A 1 96 ? 3.115 7.746 -5.602 1 92 96 ASN A N 1
ATOM 756 C CA . ASN A 1 96 ? 2.518 8.914 -6.246 1 92 96 ASN A CA 1
ATOM 757 C C . ASN A 1 96 ? 2.281 10.039 -5.246 1 92 96 ASN A C 1
ATOM 759 O O . ASN A 1 96 ? 1.444 9.922 -4.352 1 92 96 ASN A O 1
ATOM 763 N N . LYS A 1 97 ? 2.922 11.133 -5.457 1 93.69 97 LYS A N 1
ATOM 764 C CA . LYS A 1 97 ? 2.879 12.242 -4.508 1 93.69 97 LYS A CA 1
ATOM 765 C C . LYS A 1 97 ? 2.172 13.453 -5.105 1 93.69 97 LYS A C 1
ATOM 767 O O . LYS A 1 97 ? 2.264 14.562 -4.57 1 93.69 97 LYS A O 1
ATOM 772 N N . SER A 1 98 ? 1.525 13.234 -6.219 1 94.75 98 SER A N 1
ATOM 773 C CA . SER A 1 98 ? 0.812 14.359 -6.828 1 94.75 98 SER A CA 1
ATOM 774 C C . SER A 1 98 ? -0.377 14.781 -5.977 1 94.75 98 SER A C 1
ATOM 776 O O . SER A 1 98 ? -0.997 13.953 -5.305 1 94.75 98 SER A O 1
ATOM 778 N N . ASP A 1 99 ? -0.736 16.078 -6.129 1 95.88 99 ASP A N 1
ATOM 779 C CA . ASP A 1 99 ? -1.88 16.609 -5.387 1 95.88 99 ASP A CA 1
ATOM 780 C C . ASP A 1 99 ? -3.164 15.867 -5.77 1 95.88 99 ASP A C 1
ATOM 782 O O . ASP A 1 99 ? -3.959 15.5 -4.902 1 95.88 99 ASP A O 1
ATOM 786 N N . ALA A 1 100 ? -3.307 15.68 -7.062 1 95.31 100 ALA A N 1
ATOM 787 C CA . ALA A 1 100 ? -4.523 15.047 -7.562 1 95.31 100 ALA A CA 1
ATOM 788 C C . ALA A 1 100 ? -4.695 13.648 -6.98 1 95.31 100 ALA A C 1
ATOM 790 O O . ALA A 1 100 ? -5.785 13.289 -6.52 1 95.31 100 ALA A O 1
ATOM 791 N N . TRP A 1 101 ? -3.672 12.891 -6.953 1 94.06 101 TRP A N 1
ATOM 792 C CA . TRP A 1 101 ? -3.736 11.523 -6.434 1 94.06 101 TRP A CA 1
ATOM 793 C C . TRP A 1 101 ? -4.008 11.523 -4.934 1 94.06 101 TRP A C 1
ATOM 795 O O . TRP A 1 101 ? -4.848 10.766 -4.445 1 94.06 101 TRP A O 1
ATOM 805 N N . LEU A 1 102 ? -3.314 12.367 -4.18 1 96.88 102 LEU A N 1
ATOM 806 C CA . LEU A 1 102 ? -3.48 12.453 -2.734 1 96.88 102 LEU A CA 1
ATOM 807 C C . LEU A 1 102 ? -4.91 12.836 -2.375 1 96.88 102 LEU A C 1
ATOM 809 O O . LEU A 1 102 ? -5.535 12.203 -1.519 1 96.88 102 LEU A O 1
ATOM 813 N N . ARG A 1 103 ? -5.441 13.773 -3.086 1 97.31 103 ARG A N 1
ATOM 814 C CA . ARG A 1 103 ? -6.809 14.219 -2.834 1 97.31 103 ARG A CA 1
ATOM 815 C C . ARG A 1 103 ? -7.812 13.117 -3.146 1 97.31 103 ARG A C 1
ATOM 817 O O . ARG A 1 103 ? -8.719 12.852 -2.354 1 97.31 103 ARG A O 1
ATOM 824 N N . ARG A 1 104 ? -7.641 12.516 -4.254 1 94.75 104 ARG A N 1
ATOM 825 C CA . ARG A 1 104 ? -8.57 11.469 -4.664 1 94.75 104 ARG A CA 1
ATOM 826 C C . ARG A 1 104 ? -8.547 10.297 -3.688 1 94.75 104 ARG A C 1
ATOM 828 O O . ARG A 1 104 ? -9.594 9.797 -3.279 1 94.75 104 ARG A O 1
ATOM 835 N N . THR A 1 105 ? -7.383 9.914 -3.346 1 95.19 105 THR A N 1
ATOM 836 C CA . THR A 1 105 ? -7.25 8.781 -2.438 1 95.19 105 THR A CA 1
ATOM 837 C C . THR A 1 105 ? -7.859 9.109 -1.077 1 95.19 105 THR A C 1
ATOM 839 O O . THR A 1 105 ? -8.547 8.273 -0.484 1 95.19 105 THR A O 1
ATOM 842 N N . ALA A 1 106 ? -7.621 10.273 -0.574 1 96.5 106 ALA A N 1
ATOM 843 C CA . ALA A 1 106 ? -8.227 10.688 0.688 1 96.5 106 ALA A CA 1
ATOM 844 C C . ALA A 1 106 ? -9.75 10.664 0.599 1 96.5 106 ALA A C 1
ATOM 846 O O . ALA A 1 106 ? -10.422 10.164 1.507 1 96.5 106 ALA A O 1
ATOM 847 N N . GLU A 1 107 ? -10.258 11.164 -0.49 1 95.25 107 GLU A N 1
ATOM 848 C CA . GLU A 1 107 ? -11.703 11.172 -0.705 1 95.25 107 GLU A CA 1
ATOM 849 C C . GLU A 1 107 ? -12.266 9.758 -0.755 1 95.25 107 GLU A C 1
ATOM 851 O O . GLU A 1 107 ? -13.305 9.477 -0.16 1 95.25 107 GLU A O 1
ATOM 856 N N . ASP A 1 108 ? -11.648 8.891 -1.483 1 92.19 108 ASP A N 1
ATOM 857 C CA . ASP A 1 108 ? -12.086 7.504 -1.569 1 92.19 108 ASP A CA 1
ATOM 858 C C . ASP A 1 108 ? -12.117 6.852 -0.188 1 92.19 108 ASP A C 1
ATOM 860 O O . ASP A 1 108 ? -13.078 6.156 0.153 1 92.19 108 ASP A O 1
ATOM 864 N N . LEU A 1 109 ? -11.109 7.098 0.628 1 94.12 109 LEU A N 1
ATOM 865 C CA . LEU A 1 109 ? -11.031 6.512 1.961 1 94.12 109 LEU A CA 1
ATOM 866 C C . LEU A 1 109 ? -12.117 7.074 2.871 1 94.12 109 LEU A C 1
ATOM 868 O O . LEU A 1 109 ? -12.703 6.34 3.666 1 94.12 109 LEU A O 1
ATOM 872 N N . ARG A 1 110 ? -12.406 8.344 2.738 1 93.75 110 ARG A N 1
ATOM 873 C CA . ARG A 1 110 ? -13.508 8.922 3.498 1 93.75 110 ARG A CA 1
ATOM 874 C C . ARG A 1 110 ? -14.836 8.281 3.109 1 93.75 110 ARG A C 1
ATOM 876 O O . ARG A 1 110 ? -15.648 7.961 3.975 1 93.75 110 ARG A O 1
ATOM 883 N N . THR A 1 111 ? -14.953 8.062 1.831 1 91.38 111 THR A N 1
ATOM 884 C CA . THR A 1 111 ? -16.203 7.555 1.29 1 91.38 111 THR A CA 1
ATOM 885 C C . THR A 1 111 ? -16.484 6.145 1.795 1 91.38 111 THR A C 1
ATOM 887 O O . THR A 1 111 ? -17.641 5.781 2.047 1 91.38 111 THR A O 1
ATOM 890 N N . VAL A 1 112 ? -15.469 5.395 1.991 1 86.44 112 VAL A N 1
ATOM 891 C CA . VAL A 1 112 ? -15.68 4.008 2.408 1 86.44 112 VAL A CA 1
ATOM 892 C C . VAL A 1 112 ? -15.734 3.932 3.932 1 86.44 112 VAL A C 1
ATOM 894 O O . VAL A 1 112 ? -15.867 2.844 4.5 1 86.44 112 VAL A O 1
ATOM 897 N N . GLY A 1 113 ? -15.547 5.102 4.66 1 89.25 113 GLY A N 1
ATOM 898 C CA . GLY A 1 113 ? -15.758 5.145 6.098 1 89.25 113 GLY A CA 1
ATOM 899 C C . GLY A 1 113 ? -14.492 4.906 6.898 1 89.25 113 GLY A C 1
ATOM 900 O O . GLY A 1 113 ? -14.555 4.5 8.062 1 89.25 113 GLY A O 1
ATOM 901 N N . ALA A 1 114 ? -13.336 5.125 6.258 1 91.88 114 ALA A N 1
ATOM 902 C CA . ALA A 1 114 ? -12.055 4.859 6.914 1 91.88 114 ALA A CA 1
ATOM 903 C C . ALA A 1 114 ? -11.906 5.703 8.172 1 91.88 114 ALA A C 1
ATOM 905 O O . ALA A 1 114 ? -11.328 5.246 9.172 1 91.88 114 ALA A O 1
ATOM 906 N N . LEU A 1 115 ? -12.438 6.941 8.219 1 94.25 115 LEU A N 1
ATOM 907 C CA . LEU A 1 115 ? -12.297 7.801 9.391 1 94.25 115 LEU A CA 1
ATOM 908 C C . LEU A 1 115 ? -13.008 7.203 10.594 1 94.25 115 LEU A C 1
ATOM 910 O O . LEU A 1 115 ? -12.461 7.188 11.695 1 94.25 115 LEU A O 1
ATOM 914 N N . ASP A 1 116 ? -14.094 6.66 10.383 1 92.81 116 ASP A N 1
ATOM 915 C CA . ASP A 1 116 ? -14.836 6.031 11.469 1 92.81 116 ASP A CA 1
ATOM 916 C C . ASP A 1 116 ? -14.141 4.758 11.945 1 92.81 116 ASP A C 1
ATOM 918 O O . ASP A 1 116 ? -14.086 4.488 13.148 1 92.81 116 ASP A O 1
ATOM 922 N N . MET A 1 117 ? -13.562 4.055 10.992 1 91 117 MET A N 1
ATOM 923 C CA . MET A 1 117 ? -12.938 2.771 11.289 1 91 117 MET A CA 1
ATOM 924 C C . MET A 1 117 ? -11.672 2.961 12.117 1 91 117 MET A C 1
ATOM 926 O O . MET A 1 117 ? -11.352 2.133 12.969 1 91 117 MET A O 1
ATOM 930 N N . PHE A 1 118 ? -10.945 4.109 11.883 1 95.31 118 PHE A N 1
ATOM 931 C CA . PHE A 1 118 ? -9.562 4.117 12.359 1 95.31 118 PHE A CA 1
ATOM 932 C C . PHE A 1 118 ? -9.312 5.32 13.258 1 95.31 118 PHE A C 1
ATOM 934 O O . PHE A 1 118 ? -8.195 5.512 13.742 1 95.31 118 PHE A O 1
ATOM 941 N N . GLN A 1 119 ? -10.273 6.156 13.547 1 94.94 119 GLN A N 1
ATOM 942 C CA . GLN A 1 119 ? -10.086 7.391 14.305 1 94.94 119 GLN A CA 1
ATOM 943 C C . GLN A 1 119 ? -9.445 7.113 15.656 1 94.94 119 GLN A C 1
ATOM 945 O O . GLN A 1 119 ? -8.602 7.887 16.125 1 94.94 119 GLN A O 1
ATOM 950 N N . LYS A 1 120 ? -9.688 5.992 16.281 1 94.25 120 LYS A N 1
ATOM 951 C CA . LYS A 1 120 ? -9.18 5.684 17.609 1 94.25 120 LYS A CA 1
ATOM 952 C C . LYS A 1 120 ? -7.793 5.051 17.547 1 94.25 120 LYS A C 1
ATOM 954 O O . LYS A 1 120 ? -6.914 5.375 18.344 1 94.25 120 LYS A O 1
ATOM 959 N N . THR A 1 121 ? -7.539 4.172 16.578 1 94.88 121 THR A N 1
ATOM 960 C CA . THR A 1 121 ? -6.32 3.373 16.516 1 94.88 121 THR A CA 1
ATOM 961 C C . THR A 1 121 ? -5.242 4.082 15.711 1 94.88 121 THR A C 1
ATOM 963 O O . THR A 1 121 ? -4.047 3.895 15.953 1 94.88 121 THR A O 1
ATOM 966 N N . HIS A 1 122 ? -5.695 4.938 14.75 1 96.62 122 HIS A N 1
ATOM 967 C CA . HIS A 1 122 ? -4.766 5.621 13.867 1 96.62 122 HIS A CA 1
ATOM 968 C C . HIS A 1 122 ? -5.129 7.094 13.719 1 96.62 122 HIS A C 1
ATOM 970 O O . HIS A 1 122 ? -5.398 7.566 12.609 1 96.62 122 HIS A O 1
ATOM 976 N N . PRO A 1 123 ? -5.117 7.828 14.859 1 95.38 123 PRO A N 1
ATOM 977 C CA . PRO A 1 123 ? -5.586 9.219 14.805 1 95.38 123 PRO A CA 1
ATOM 978 C C . PRO A 1 123 ? -4.73 10.094 13.891 1 95.38 123 PRO A C 1
ATOM 980 O O . PRO A 1 123 ? -5.25 11.008 13.25 1 95.38 123 PRO A O 1
ATOM 983 N N . PHE A 1 124 ? -3.449 9.859 13.812 1 96.19 124 PHE A N 1
ATOM 984 C CA . PHE A 1 124 ? -2.568 10.641 12.953 1 96.19 124 PHE A CA 1
ATOM 985 C C . PHE A 1 124 ? -2.963 10.477 11.484 1 96.19 124 PHE A C 1
ATOM 987 O O . PHE A 1 124 ? -3.111 11.461 10.766 1 96.19 124 PHE A O 1
ATOM 994 N N . GLN A 1 125 ? -3.1 9.242 11.031 1 97.44 125 GLN A N 1
ATOM 995 C CA . GLN A 1 125 ? -3.492 8.953 9.656 1 97.44 125 GLN A CA 1
ATOM 996 C C . GLN A 1 125 ? -4.855 9.562 9.336 1 97.44 125 GLN A C 1
ATOM 998 O O . GLN A 1 125 ? -5.047 10.141 8.266 1 97.44 125 GLN A O 1
ATOM 1003 N N . CYS A 1 126 ? -5.762 9.461 10.297 1 97.38 126 CYS A N 1
ATOM 1004 C CA . CYS A 1 126 ? -7.105 9.992 10.086 1 97.38 126 CYS A CA 1
ATOM 1005 C C . CYS A 1 126 ? -7.078 11.516 9.969 1 97.38 126 CYS A C 1
ATOM 1007 O O . CY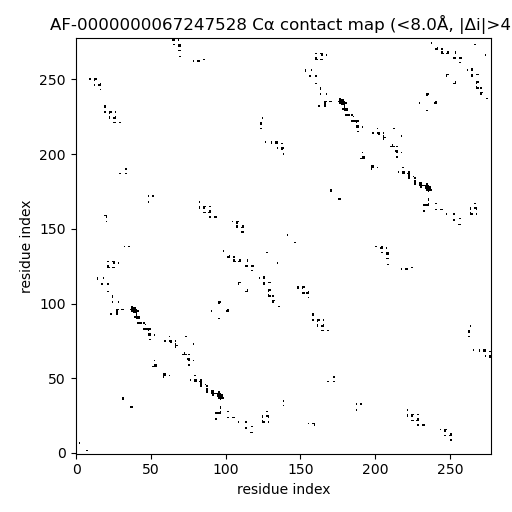S A 1 126 ? -7.828 12.094 9.18 1 97.38 126 CYS A O 1
ATOM 1009 N N . MET A 1 127 ? -6.27 12.125 10.734 1 96.38 127 MET A N 1
ATOM 1010 C CA . MET A 1 127 ? -6.102 13.57 10.617 1 96.38 127 MET A CA 1
ATOM 1011 C C . MET A 1 127 ? -5.625 13.953 9.219 1 96.38 127 MET A C 1
ATOM 1013 O O . MET A 1 127 ? -6.16 14.883 8.609 1 96.38 127 MET A O 1
ATOM 1017 N N . ILE A 1 128 ? -4.637 13.211 8.648 1 97.75 128 ILE A N 1
ATOM 1018 C CA . ILE A 1 128 ? -4.102 13.469 7.316 1 97.75 128 ILE A CA 1
ATOM 1019 C C . ILE A 1 128 ? -5.207 13.305 6.273 1 97.75 128 ILE A C 1
ATOM 1021 O O . ILE A 1 128 ? -5.379 14.164 5.402 1 97.75 128 ILE A O 1
ATOM 1025 N N . ILE A 1 129 ? -5.945 12.258 6.387 1 97.69 129 ILE A N 1
ATOM 1026 C CA . ILE A 1 129 ? -7.02 11.961 5.445 1 97.69 129 ILE A CA 1
ATOM 1027 C C . ILE A 1 129 ? -8.078 13.062 5.504 1 97.69 129 ILE A C 1
ATOM 1029 O O . ILE A 1 129 ? -8.5 13.578 4.469 1 97.69 129 ILE A O 1
ATOM 1033 N N . GLU A 1 130 ? -8.469 13.461 6.672 1 97.5 130 GLU A N 1
ATOM 1034 C CA . GLU A 1 130 ? -9.555 14.422 6.898 1 97.5 130 GLU A CA 1
ATOM 1035 C C . GLU A 1 130 ? -9.188 15.797 6.359 1 97.5 130 GLU A C 1
ATOM 1037 O O . GLU A 1 130 ? -10.047 16.516 5.828 1 97.5 130 GLU A O 1
ATOM 1042 N N . HIS A 1 131 ? -8.016 16.141 6.43 1 97.62 131 HIS A N 1
ATOM 1043 C CA . HIS A 1 131 ? -7.641 17.531 6.145 1 97.62 131 HIS A CA 1
ATOM 1044 C C . HIS A 1 131 ? -6.719 17.609 4.93 1 97.62 131 HIS A C 1
ATOM 1046 O O . HIS A 1 131 ? -5.938 18.547 4.801 1 97.62 131 HIS A O 1
ATOM 1052 N N . MET A 1 132 ? -6.734 16.672 4.023 1 97.94 132 MET A N 1
ATOM 1053 C CA . MET A 1 132 ? -5.812 16.547 2.896 1 97.94 132 MET A CA 1
ATOM 1054 C C . MET A 1 132 ? -5.77 17.828 2.082 1 97.94 132 MET A C 1
ATOM 1056 O O . MET A 1 132 ? -4.691 18.344 1.764 1 97.94 132 MET A O 1
ATOM 1060 N N . ASN A 1 133 ? -6.887 18.438 1.815 1 97.5 133 ASN A N 1
ATOM 1061 C CA . ASN A 1 133 ? -6.922 19.641 0.997 1 97.5 133 ASN A CA 1
ATOM 1062 C C . ASN A 1 133 ? -6.219 20.812 1.687 1 97.5 133 ASN A C 1
ATOM 1064 O O . ASN A 1 133 ? -5.395 21.484 1.076 1 97.5 133 ASN A O 1
ATOM 1068 N N . ALA A 1 134 ? -6.543 20.969 2.91 1 97.44 134 ALA A N 1
ATOM 1069 C CA . ALA A 1 134 ? -5.93 22.047 3.668 1 97.44 134 ALA A CA 1
ATOM 1070 C C . ALA A 1 134 ? -4.43 21.828 3.828 1 97.44 134 ALA A C 1
ATOM 1072 O O . ALA A 1 134 ? -3.643 22.781 3.732 1 97.44 134 ALA A O 1
ATOM 1073 N N . LEU A 1 135 ? -4.031 20.625 4.047 1 97.69 135 LEU A N 1
ATOM 1074 C CA . LEU A 1 135 ? -2.627 20.266 4.227 1 97.69 135 LEU A CA 1
ATOM 1075 C C . LEU A 1 135 ? -1.833 20.531 2.951 1 97.69 135 LEU A C 1
ATOM 1077 O O . LEU A 1 135 ? -0.754 21.141 3.002 1 97.69 135 LEU A O 1
ATOM 1081 N N . LEU A 1 136 ? -2.391 20.109 1.854 1 97.38 136 LEU A N 1
ATOM 1082 C CA . LEU A 1 136 ? -1.707 20.328 0.584 1 97.38 136 LEU A CA 1
ATOM 1083 C C . LEU A 1 136 ? -1.592 21.812 0.278 1 97.38 136 LEU A C 1
ATOM 1085 O O . LEU A 1 136 ? -0.571 22.266 -0.245 1 97.38 136 LEU A O 1
ATOM 1089 N N . ALA A 1 137 ? -2.57 22.609 0.6 1 96.19 137 ALA A N 1
ATOM 1090 C CA . ALA A 1 137 ? -2.551 24.047 0.379 1 96.19 137 ALA A CA 1
ATOM 1091 C C . ALA A 1 137 ? -1.476 24.719 1.229 1 96.19 137 ALA A C 1
ATOM 1093 O O . ALA A 1 137 ? -0.948 25.766 0.858 1 96.19 137 ALA A O 1
ATOM 1094 N N . ALA A 1 138 ? -1.156 24.062 2.332 1 95.5 138 ALA A N 1
ATOM 1095 C CA . ALA A 1 138 ? -0.213 24.641 3.285 1 95.5 138 ALA A CA 1
ATOM 1096 C C . ALA A 1 138 ? 1.226 24.281 2.914 1 95.5 138 ALA A C 1
ATOM 1098 O O . ALA A 1 138 ? 2.17 24.797 3.523 1 95.5 138 ALA A O 1
ATOM 1099 N N . LEU A 1 139 ? 1.385 23.406 2.023 1 94.5 139 LEU A N 1
ATOM 1100 C CA . LEU A 1 139 ? 2.729 23.031 1.599 1 94.5 139 LEU A CA 1
ATOM 1101 C C . LEU A 1 139 ? 3.328 24.094 0.686 1 94.5 139 LEU A C 1
ATOM 1103 O O . LEU A 1 139 ? 4.523 24.391 0.77 1 94.5 139 LEU A O 1
ATOM 1107 N N . MET B 1 1 ? -33.031 -6.852 -5.543 1 40.69 1 MET B N 1
ATOM 1108 C CA . MET B 1 1 ? -33.281 -5.414 -5.605 1 40.69 1 MET B CA 1
ATOM 1109 C C . MET B 1 1 ? -32.125 -4.688 -6.301 1 40.69 1 MET B C 1
ATOM 1111 O O . MET B 1 1 ? -30.969 -5.051 -6.137 1 40.69 1 MET B O 1
ATOM 1115 N N . PRO B 1 2 ? -32.375 -3.828 -7.156 1 47.5 2 PRO B N 1
ATOM 1116 C CA . PRO B 1 2 ? -31.344 -3.125 -7.926 1 47.5 2 PRO B CA 1
ATOM 1117 C C . PRO B 1 2 ? -30.375 -2.348 -7.039 1 47.5 2 PRO B C 1
ATOM 1119 O O . PRO B 1 2 ? -30.781 -1.797 -6.012 1 47.5 2 PRO B O 1
ATOM 1122 N N . LEU B 1 3 ? -29.141 -2.766 -7.02 1 54.22 3 LEU B N 1
ATOM 1123 C CA . LEU B 1 3 ? -28.203 -1.928 -6.27 1 54.22 3 LEU B CA 1
ATOM 1124 C C . LEU B 1 3 ? -28.578 -0.454 -6.398 1 54.22 3 LEU B C 1
ATOM 1126 O O . LEU B 1 3 ? -28.781 0.046 -7.508 1 54.22 3 LEU B O 1
ATOM 1130 N N . THR B 1 4 ? -28.984 0.187 -5.418 1 63.06 4 THR B N 1
ATOM 1131 C CA . THR B 1 4 ? -29.219 1.627 -5.445 1 63.06 4 THR B CA 1
ATOM 1132 C C . THR B 1 4 ? -27.953 2.367 -5.887 1 63.06 4 THR B C 1
ATOM 1134 O O . THR B 1 4 ? -26.875 1.794 -5.891 1 63.06 4 THR B O 1
ATOM 1137 N N . GLN B 1 5 ? -28.078 3.555 -6.598 1 63.97 5 GLN B N 1
ATOM 1138 C CA . GLN B 1 5 ? -27 4.43 -7.047 1 63.97 5 GLN B CA 1
ATOM 1139 C C . GLN B 1 5 ? -25.938 4.582 -5.969 1 63.97 5 GLN B C 1
ATOM 1141 O O . GLN B 1 5 ? -24.734 4.613 -6.27 1 63.97 5 GLN B O 1
ATOM 1146 N N . HIS B 1 6 ? -26.438 4.664 -4.809 1 65.81 6 HIS B N 1
ATOM 1147 C CA . HIS B 1 6 ? -25.531 4.797 -3.672 1 65.81 6 HIS B CA 1
ATOM 1148 C C . HIS B 1 6 ? -24.703 3.533 -3.477 1 65.81 6 HIS B C 1
ATOM 1150 O O . HIS B 1 6 ? -23.5 3.609 -3.207 1 65.81 6 HIS B O 1
ATOM 1156 N N . ASP B 1 7 ? -25.391 2.434 -3.715 1 65.31 7 ASP B N 1
ATOM 1157 C CA . ASP B 1 7 ? -24.672 1.162 -3.584 1 65.31 7 ASP B CA 1
ATOM 1158 C C . ASP B 1 7 ? -23.641 0.991 -4.691 1 65.31 7 ASP B C 1
ATOM 1160 O O . ASP B 1 7 ? -22.531 0.509 -4.449 1 65.31 7 ASP B O 1
ATOM 1164 N N . ALA B 1 8 ? -24.031 1.444 -5.781 1 69.31 8 ALA B N 1
ATOM 1165 C CA . ALA B 1 8 ? -23.141 1.343 -6.93 1 69.31 8 ALA B CA 1
ATOM 1166 C C . ALA B 1 8 ? -21.906 2.23 -6.746 1 69.31 8 ALA B C 1
ATOM 1168 O O . ALA B 1 8 ? -20.797 1.833 -7.078 1 69.31 8 ALA B O 1
ATOM 1169 N N . ARG B 1 9 ? -22.172 3.426 -6.207 1 71.25 9 ARG B N 1
ATOM 1170 C CA . ARG B 1 9 ? -21.047 4.328 -5.945 1 71.25 9 ARG B CA 1
ATOM 1171 C C . ARG B 1 9 ? -20.125 3.76 -4.879 1 71.25 9 ARG B C 1
ATOM 1173 O O . ARG B 1 9 ? -18.906 3.814 -5.023 1 71.25 9 ARG B O 1
ATOM 1180 N N . ARG B 1 10 ? -20.703 3.209 -3.973 1 73.31 10 ARG B N 1
ATOM 1181 C CA . ARG B 1 10 ? -19.906 2.635 -2.9 1 73.31 10 ARG B CA 1
ATOM 1182 C C . ARG B 1 10 ? -19.078 1.458 -3.406 1 73.31 10 ARG B C 1
ATOM 1184 O O . ARG B 1 10 ? -17.922 1.294 -3.014 1 73.31 10 ARG B O 1
ATOM 1191 N N . ASP B 1 11 ? -19.75 0.74 -4.238 1 73.69 11 ASP B N 1
ATOM 1192 C CA . ASP B 1 11 ? -19.047 -0.398 -4.809 1 73.69 11 ASP B CA 1
ATOM 1193 C C . ASP B 1 11 ? -17.875 0.066 -5.688 1 73.69 11 ASP B C 1
ATOM 1195 O O . ASP B 1 11 ? -16.781 -0.487 -5.617 1 73.69 11 ASP B O 1
ATOM 1199 N N . ALA B 1 12 ? -18.141 1.092 -6.379 1 77.5 12 ALA B N 1
ATOM 1200 C CA . ALA B 1 12 ? -17.094 1.645 -7.242 1 77.5 12 ALA B CA 1
ATOM 1201 C C . ALA B 1 12 ? -15.945 2.217 -6.418 1 77.5 12 ALA B C 1
ATOM 1203 O O . ALA B 1 12 ? -14.773 2.008 -6.746 1 77.5 12 ALA B O 1
ATOM 1204 N N . GLN B 1 13 ? -16.328 2.748 -5.375 1 78.88 13 GLN B N 1
ATOM 1205 C CA . GLN B 1 13 ? -15.312 3.338 -4.508 1 78.88 13 GLN B CA 1
ATOM 1206 C C . GLN B 1 13 ? -14.5 2.26 -3.795 1 78.88 13 GLN B C 1
ATOM 1208 O O . GLN B 1 13 ? -13.289 2.406 -3.609 1 78.88 13 GLN B O 1
ATOM 1213 N N . ALA B 1 14 ? -15.242 1.254 -3.51 1 80.38 14 ALA B N 1
ATOM 1214 C CA . ALA B 1 14 ? -14.531 0.143 -2.887 1 80.38 14 ALA B CA 1
ATOM 1215 C C . ALA B 1 14 ? -13.5 -0.453 -3.844 1 80.38 14 ALA B C 1
ATOM 1217 O O . ALA B 1 14 ? -12.375 -0.756 -3.443 1 80.38 14 ALA B O 1
ATOM 1218 N N . ARG B 1 15 ? -13.844 -0.492 -5.039 1 84.38 15 ARG B N 1
ATOM 1219 C CA . ARG B 1 15 ? -12.93 -1.024 -6.047 1 84.38 15 ARG B CA 1
ATOM 1220 C C . ARG B 1 15 ? -11.68 -0.152 -6.168 1 84.38 15 ARG B C 1
ATOM 1222 O O . ARG B 1 15 ? -10.562 -0.664 -6.203 1 84.38 15 ARG B O 1
ATOM 1229 N N . LEU B 1 16 ? -11.906 1.06 -6.121 1 84.62 16 LEU B N 1
ATOM 1230 C CA . LEU B 1 16 ? -10.797 1.991 -6.238 1 84.62 16 LEU B CA 1
ATOM 1231 C C . LEU B 1 16 ? -9.914 1.939 -4.996 1 84.62 16 LEU B C 1
ATOM 1233 O O . LEU B 1 16 ? -8.688 2.057 -5.094 1 84.62 16 LEU B O 1
ATOM 1237 N N . THR B 1 17 ? -10.555 1.576 -4 1 86.38 17 THR B N 1
ATOM 1238 C CA . THR B 1 17 ? -9.836 1.579 -2.732 1 86.38 17 THR B CA 1
ATOM 1239 C C . THR B 1 17 ? -9.016 0.3 -2.572 1 86.38 17 THR B C 1
ATOM 1241 O O . THR B 1 17 ? -7.914 0.326 -2.025 1 86.38 17 THR B O 1
ATOM 1244 N N . TYR B 1 18 ? -9.5 -0.817 -3.209 1 89.69 18 TYR B N 1
ATOM 1245 C CA . TYR B 1 18 ? -8.836 -2.096 -2.988 1 89.69 18 TYR B CA 1
ATOM 1246 C C . TYR B 1 18 ? -7.754 -2.338 -4.035 1 89.69 18 TYR B C 1
ATOM 1248 O O . TYR B 1 18 ? -6.902 -3.215 -3.867 1 89.69 18 TYR B O 1
ATOM 1256 N N . GLU B 1 19 ? -7.742 -1.566 -5.082 1 93.62 19 GLU B N 1
ATOM 1257 C CA . GLU B 1 19 ? -6.805 -1.8 -6.176 1 93.62 19 GLU B CA 1
ATOM 1258 C C . GLU B 1 19 ? -5.359 -1.714 -5.691 1 93.62 19 GLU B C 1
ATOM 1260 O O . GLU B 1 19 ? -4.543 -2.584 -6 1 93.62 19 GLU B O 1
ATOM 1265 N N . PRO B 1 20 ? -5.008 -0.745 -4.859 1 93.62 20 PRO B N 1
ATOM 1266 C CA . PRO B 1 20 ? -3.629 -0.68 -4.371 1 93.62 20 PRO B CA 1
ATOM 1267 C C . PRO B 1 20 ? -3.25 -1.887 -3.516 1 93.62 20 PRO B C 1
ATOM 1269 O O . PRO B 1 20 ? -2.088 -2.297 -3.502 1 93.62 20 PRO B O 1
ATOM 1272 N N . LEU B 1 21 ? -4.172 -2.424 -2.871 1 95 21 LEU B N 1
ATOM 1273 C CA . LEU B 1 21 ? -3.889 -3.543 -1.979 1 95 21 LEU B CA 1
ATOM 1274 C C . LEU B 1 21 ? -3.6 -4.812 -2.771 1 95 21 LEU B C 1
ATOM 1276 O O . LEU B 1 21 ? -2.654 -5.543 -2.461 1 95 21 LEU B O 1
ATOM 1280 N N . VAL B 1 22 ? -4.445 -5.027 -3.777 1 96.31 22 VAL B N 1
ATOM 1281 C CA . VAL B 1 22 ? -4.262 -6.223 -4.59 1 96.31 22 VAL B CA 1
ATOM 1282 C C . VAL B 1 22 ? -2.932 -6.145 -5.336 1 96.31 22 VAL B C 1
ATOM 1284 O O . VAL B 1 22 ? -2.195 -7.129 -5.41 1 96.31 22 VAL B O 1
ATOM 1287 N N . SER B 1 23 ? -2.609 -4.949 -5.809 1 96.69 23 SER B N 1
ATOM 1288 C CA . SER B 1 23 ? -1.335 -4.77 -6.5 1 96.69 23 SER B CA 1
ATOM 1289 C C . SER B 1 23 ? -0.16 -4.926 -5.539 1 96.69 23 SER B C 1
ATOM 1291 O O . SER B 1 23 ? 0.872 -5.496 -5.898 1 96.69 23 SER B O 1
ATOM 1293 N N . ASN B 1 24 ? -0.304 -4.445 -4.383 1 96.44 24 ASN B N 1
ATOM 1294 C CA . ASN B 1 24 ? 0.784 -4.531 -3.414 1 96.44 24 ASN B CA 1
ATOM 1295 C C . ASN B 1 24 ? 1.05 -5.977 -3 1 96.44 24 ASN B C 1
ATOM 1297 O O . ASN B 1 24 ? 2.205 -6.387 -2.863 1 96.44 24 ASN B O 1
ATOM 1301 N N . LEU B 1 25 ? 0.054 -6.738 -2.74 1 97.44 25 LEU B N 1
ATOM 1302 C CA . LEU B 1 25 ? 0.256 -8.125 -2.344 1 97.44 25 LEU B CA 1
ATOM 1303 C C . LEU B 1 25 ? 1.005 -8.898 -3.426 1 97.44 25 LEU B C 1
ATOM 1305 O O . LEU B 1 25 ? 1.951 -9.633 -3.129 1 97.44 25 LEU B O 1
ATOM 1309 N N . ALA B 1 26 ? 0.578 -8.703 -4.676 1 98.06 26 ALA B N 1
ATOM 1310 C CA . ALA B 1 26 ? 1.257 -9.375 -5.785 1 98.06 26 ALA B CA 1
ATOM 1311 C C . ALA B 1 26 ? 2.723 -8.953 -5.859 1 98.06 26 ALA B C 1
ATOM 1313 O O . ALA B 1 26 ? 3.602 -9.789 -6.074 1 98.06 26 ALA B O 1
ATOM 1314 N N . TYR B 1 27 ? 2.939 -7.711 -5.637 1 96.81 27 TYR B N 1
ATOM 1315 C CA . TYR B 1 27 ? 4.305 -7.199 -5.629 1 96.81 27 TYR B CA 1
ATOM 1316 C C . TYR B 1 27 ? 5.125 -7.859 -4.527 1 96.81 27 TYR B C 1
ATOM 1318 O O . TYR B 1 27 ? 6.254 -8.297 -4.762 1 96.81 27 TYR B O 1
ATOM 1326 N N . VAL B 1 28 ? 4.625 -7.891 -3.34 1 96.75 28 VAL B N 1
ATOM 1327 C CA . VAL B 1 28 ? 5.371 -8.43 -2.205 1 96.75 28 VAL B CA 1
ATOM 1328 C C . VAL B 1 28 ? 5.652 -9.914 -2.424 1 96.75 28 VAL B C 1
ATOM 1330 O O . VAL B 1 28 ? 6.73 -10.398 -2.086 1 96.75 28 VAL B O 1
ATOM 1333 N N . PHE B 1 29 ? 4.707 -10.625 -2.971 1 97.81 29 PHE B N 1
ATOM 1334 C CA . PHE B 1 29 ? 4.949 -12.031 -3.297 1 97.81 29 PHE B CA 1
ATOM 1335 C C . PHE B 1 29 ? 6.094 -12.164 -4.293 1 97.81 29 PHE B C 1
ATOM 1337 O O . PHE B 1 29 ? 6.973 -13.008 -4.129 1 97.81 29 PHE B O 1
ATOM 1344 N N . MET B 1 30 ? 6.098 -11.312 -5.328 1 97.12 30 MET B N 1
ATOM 1345 C CA . MET B 1 30 ? 7.168 -11.352 -6.324 1 97.12 30 MET B CA 1
ATOM 1346 C C . MET B 1 30 ? 8.516 -11.031 -5.688 1 97.12 30 MET B C 1
ATOM 1348 O O . MET B 1 30 ? 9.531 -11.633 -6.035 1 97.12 30 MET B O 1
ATOM 1352 N N . ALA B 1 31 ? 8.445 -10.07 -4.812 1 95.12 31 ALA B N 1
ATOM 1353 C CA . ALA B 1 31 ? 9.672 -9.742 -4.098 1 95.12 31 ALA B CA 1
ATOM 1354 C C . ALA B 1 31 ? 10.172 -10.93 -3.279 1 95.12 31 ALA B C 1
ATOM 1356 O O . ALA B 1 31 ? 11.375 -11.172 -3.195 1 95.12 31 ALA B O 1
ATOM 1357 N N . ARG B 1 32 ? 9.289 -11.656 -2.67 1 95.25 32 ARG B N 1
ATOM 1358 C CA . ARG B 1 32 ? 9.602 -12.891 -1.954 1 95.25 32 ARG B CA 1
ATOM 1359 C C . ARG B 1 32 ? 10.211 -13.93 -2.891 1 95.25 32 ARG B C 1
ATOM 1361 O O . ARG B 1 32 ? 11.188 -14.586 -2.535 1 95.25 32 ARG B O 1
ATOM 1368 N N . MET B 1 33 ? 9.633 -14.102 -4.004 1 95.19 33 MET B N 1
ATOM 1369 C CA . MET B 1 33 ? 10.141 -15.039 -5.004 1 95.19 33 MET B CA 1
ATOM 1370 C C . MET B 1 33 ? 11.562 -14.68 -5.414 1 95.19 33 MET B C 1
ATOM 1372 O O . MET B 1 33 ? 12.445 -15.539 -5.426 1 95.19 33 MET B O 1
ATOM 1376 N N . VAL B 1 34 ? 11.82 -13.422 -5.633 1 93.88 34 VAL B N 1
ATOM 1377 C CA . VAL B 1 34 ? 13.094 -12.938 -6.16 1 93.88 34 VAL B CA 1
ATOM 1378 C C . VAL B 1 34 ? 14.172 -13.039 -5.082 1 93.88 34 VAL B C 1
ATOM 1380 O O . VAL B 1 34 ? 15.289 -13.484 -5.352 1 93.88 34 VAL B O 1
ATOM 1383 N N . SER B 1 35 ? 13.812 -12.656 -3.914 1 91.25 35 SER B N 1
ATOM 1384 C CA . SER B 1 35 ? 14.812 -12.617 -2.85 1 91.25 35 SER B CA 1
ATOM 1385 C C . SER B 1 35 ? 15 -14 -2.227 1 91.25 35 SER B C 1
ATOM 1387 O O . SER B 1 35 ? 16.047 -14.281 -1.643 1 91.25 35 SER B O 1
ATOM 1389 N N . GLY B 1 36 ? 13.969 -14.844 -2.293 1 89.69 36 GLY B N 1
ATOM 1390 C CA . GLY B 1 36 ? 13.984 -16.156 -1.664 1 89.69 36 GLY B CA 1
ATOM 1391 C C . GLY B 1 36 ? 13.891 -16.094 -0.152 1 89.69 36 GLY B C 1
ATOM 1392 O O . GLY B 1 36 ? 13.828 -17.125 0.514 1 89.69 36 GLY B O 1
ATOM 1393 N N . LYS B 1 37 ? 13.828 -14.93 0.383 1 89.31 37 LYS B N 1
ATOM 1394 C CA . LYS B 1 37 ? 13.891 -14.781 1.834 1 89.31 37 LYS B CA 1
ATOM 1395 C C . LYS B 1 37 ? 12.586 -14.219 2.389 1 89.31 37 LYS B C 1
ATOM 1397 O O . LYS B 1 37 ? 12.023 -13.281 1.833 1 89.31 37 LYS B O 1
ATOM 1402 N N . ALA B 1 38 ? 12.172 -14.906 3.482 1 88.81 38 ALA B N 1
ATOM 1403 C CA . ALA B 1 38 ? 11.086 -14.336 4.277 1 88.81 38 ALA B CA 1
ATOM 1404 C C . ALA B 1 38 ? 11.602 -13.273 5.234 1 88.81 38 ALA B C 1
ATOM 1406 O O . ALA B 1 38 ? 12.68 -13.422 5.824 1 88.81 38 ALA B O 1
ATOM 1407 N N . SER B 1 39 ? 10.953 -12.117 5.219 1 86.69 39 SER B N 1
ATOM 1408 C CA . SER B 1 39 ? 11.344 -11.047 6.133 1 86.69 39 SER B CA 1
ATOM 1409 C C . SER B 1 39 ? 10.133 -10.258 6.609 1 86.69 39 SER B C 1
ATOM 1411 O O . SER B 1 39 ? 9.148 -10.109 5.875 1 86.69 39 SER B O 1
ATOM 1413 N N . ALA B 1 40 ? 10.102 -9.812 7.879 1 77.38 40 ALA B N 1
ATOM 1414 C CA . ALA B 1 40 ? 9 -9.047 8.453 1 77.38 40 ALA B CA 1
ATOM 1415 C C . ALA B 1 40 ? 9.07 -7.586 8.031 1 77.38 40 ALA B C 1
ATOM 1417 O O . ALA B 1 40 ? 8.219 -6.777 8.43 1 77.38 40 ALA B O 1
ATOM 1418 N N . GLY B 1 41 ? 9.695 -7.238 7.035 1 67 41 GLY B N 1
ATOM 1419 C CA . GLY B 1 41 ? 9.734 -5.859 6.582 1 67 41 GLY B CA 1
ATOM 1420 C C . GLY B 1 41 ? 10.289 -4.906 7.625 1 67 41 GLY B C 1
ATOM 1421 O O . GLY B 1 41 ? 9.914 -3.732 7.66 1 67 41 GLY B O 1
ATOM 1422 N N . ASP B 1 42 ? 11.102 -5.297 8.617 1 62.34 42 ASP B N 1
ATOM 1423 C CA . ASP B 1 42 ? 11.516 -4.465 9.742 1 62.34 42 ASP B CA 1
ATOM 1424 C C . ASP B 1 42 ? 12.453 -3.348 9.289 1 62.34 42 ASP B C 1
ATOM 1426 O O . ASP B 1 42 ? 13.438 -3.6 8.602 1 62.34 42 ASP B O 1
ATOM 1430 N N . THR B 1 43 ? 11.914 -2.074 9.125 1 61.47 43 THR B N 1
ATOM 1431 C CA . THR B 1 43 ? 12.836 -0.963 8.914 1 61.47 43 THR B CA 1
ATOM 1432 C C . THR B 1 43 ? 13.055 -0.184 10.203 1 61.47 43 THR B C 1
ATOM 1434 O O . THR B 1 43 ? 12.664 0.981 10.305 1 61.47 43 THR B O 1
ATOM 1437 N N . GLN B 1 44 ? 13.078 -0.934 11.469 1 59.25 44 GLN B N 1
ATOM 1438 C CA . GLN B 1 44 ? 12.938 -0.542 12.867 1 59.25 44 GLN B CA 1
ATOM 1439 C C . GLN B 1 44 ? 13.578 0.822 13.117 1 59.25 44 GLN B C 1
ATOM 1441 O O . GLN B 1 44 ? 13.047 1.623 13.891 1 59.25 44 GLN B O 1
ATOM 1446 N N . ASN B 1 45 ? 14.516 1.19 12.266 1 66.25 45 ASN B N 1
ATOM 1447 C CA . ASN B 1 45 ? 15.219 2.262 12.961 1 66.25 45 ASN B CA 1
ATOM 1448 C C . ASN B 1 45 ? 15.289 3.529 12.117 1 66.25 45 ASN B C 1
ATOM 1450 O O . ASN B 1 45 ? 15.984 4.48 12.469 1 66.25 45 ASN B O 1
ATOM 1454 N N . SER B 1 46 ? 14.375 3.615 11.188 1 84.5 46 SER B N 1
ATOM 1455 C CA . SER B 1 46 ? 14.453 4.875 10.453 1 84.5 46 SER B CA 1
ATOM 1456 C C . SER B 1 46 ? 13.398 5.863 10.938 1 84.5 46 SER B C 1
ATOM 1458 O O . SER B 1 46 ? 12.266 5.48 11.219 1 84.5 46 SER B O 1
ATOM 1460 N N . ARG B 1 47 ? 13.836 7.102 11.336 1 92.38 47 ARG B N 1
ATOM 1461 C CA . ARG B 1 47 ? 12.961 8.188 11.766 1 92.38 47 ARG B CA 1
ATOM 1462 C C . ARG B 1 47 ? 13.078 9.391 10.836 1 92.38 47 ARG B C 1
ATOM 1464 O O . ARG B 1 47 ? 13.539 10.461 11.25 1 92.38 47 ARG B O 1
ATOM 1471 N N . PRO B 1 48 ? 12.625 9.195 9.539 1 93.81 48 PRO B N 1
ATOM 1472 C CA . PRO B 1 48 ? 12.844 10.234 8.523 1 93.81 48 PRO B CA 1
ATOM 1473 C C . PRO B 1 48 ? 12.18 11.555 8.875 1 93.81 48 PRO B C 1
ATOM 1475 O O . PRO B 1 48 ? 12.711 12.625 8.57 1 93.81 48 PRO B O 1
ATOM 1478 N N . ALA B 1 49 ? 11.039 11.555 9.523 1 95.69 49 ALA B N 1
ATOM 1479 C CA . ALA B 1 49 ? 10.336 12.797 9.859 1 95.69 49 ALA B CA 1
ATOM 1480 C C . ALA B 1 49 ? 11.094 13.578 10.922 1 95.69 49 ALA B C 1
ATOM 1482 O O . ALA B 1 49 ? 11.195 14.805 10.844 1 95.69 49 ALA B O 1
ATOM 1483 N N . ASN B 1 50 ? 11.586 12.867 11.875 1 96.31 50 ASN B N 1
ATOM 1484 C CA . ASN B 1 50 ? 12.398 13.516 12.898 1 96.31 50 ASN B CA 1
ATOM 1485 C C . ASN B 1 50 ? 13.664 14.125 12.297 1 96.31 50 ASN B C 1
ATOM 1487 O O . ASN B 1 50 ? 14.062 15.234 12.672 1 96.31 50 ASN B O 1
ATOM 1491 N N . LYS B 1 51 ? 14.273 13.398 11.406 1 95.69 51 LYS B N 1
ATOM 1492 C CA . LYS B 1 51 ? 15.453 13.93 10.719 1 95.69 51 LYS B CA 1
ATOM 1493 C C . LYS B 1 51 ? 15.109 15.195 9.945 1 95.69 51 LYS B C 1
ATOM 1495 O O . LYS B 1 51 ? 15.867 16.172 9.977 1 95.69 51 LYS B O 1
ATOM 1500 N N . PHE B 1 52 ? 14.023 15.203 9.281 1 96.69 52 PHE B N 1
ATOM 1501 C CA . PHE B 1 52 ? 13.547 16.359 8.531 1 96.69 52 PHE B CA 1
ATOM 1502 C C . PHE B 1 52 ? 13.391 17.562 9.445 1 96.69 52 PHE B C 1
ATOM 1504 O O . PHE B 1 52 ? 13.859 18.656 9.133 1 96.69 52 PHE B O 1
ATOM 1511 N N . LEU B 1 53 ? 12.734 17.391 10.602 1 96.38 53 LEU B N 1
ATOM 1512 C CA . LEU B 1 53 ? 12.453 18.469 11.531 1 96.38 53 LEU B CA 1
ATOM 1513 C C . LEU B 1 53 ? 13.75 19.109 12.031 1 96.38 53 LEU B C 1
ATOM 1515 O O . LEU B 1 53 ? 13.812 20.328 12.234 1 96.38 53 LEU B O 1
ATOM 1519 N N . ARG B 1 54 ? 14.82 18.344 12.133 1 95.56 54 ARG B N 1
ATOM 1520 C CA . ARG B 1 54 ? 16.078 18.797 12.734 1 95.56 54 ARG B CA 1
ATOM 1521 C C . ARG B 1 54 ? 17 19.359 11.672 1 95.56 54 ARG B C 1
ATOM 1523 O O . ARG B 1 54 ? 18 20.016 12 1 95.56 54 ARG B O 1
ATOM 1530 N N . GLU B 1 55 ? 16.734 19.078 10.477 1 95.5 55 GLU B N 1
ATOM 1531 C CA . GLU B 1 55 ? 17.656 19.438 9.398 1 95.5 55 GLU B CA 1
ATOM 1532 C C . GLU B 1 55 ? 17.797 20.938 9.273 1 95.5 55 GLU B C 1
ATOM 1534 O O . GLU B 1 55 ? 18.906 21.469 9.164 1 95.5 55 GLU B O 1
ATOM 1539 N N . LYS B 1 56 ? 16.688 21.703 9.25 1 94.69 56 LYS B N 1
ATOM 1540 C CA . LYS B 1 56 ? 16.688 23.156 9.125 1 94.69 56 LYS B CA 1
ATOM 1541 C C . LYS B 1 56 ? 15.555 23.781 9.93 1 94.69 56 LYS B C 1
ATOM 1543 O O . LYS B 1 56 ? 14.469 23.203 10.039 1 94.69 56 LYS B O 1
ATOM 1548 N N . PRO B 1 57 ? 15.805 24.953 10.469 1 92.5 57 PRO B N 1
ATOM 1549 C CA . PRO B 1 57 ? 14.758 25.625 11.258 1 92.5 57 PRO B CA 1
ATOM 1550 C C . PRO B 1 57 ? 13.469 25.828 10.469 1 92.5 57 PRO B C 1
ATOM 1552 O O . PRO B 1 57 ? 12.375 25.812 11.039 1 92.5 57 PRO B O 1
ATOM 1555 N N . GLU B 1 58 ? 13.5 26 9.156 1 95 58 GLU B N 1
ATOM 1556 C CA . GLU B 1 58 ? 12.344 26.219 8.297 1 95 58 GLU B CA 1
ATOM 1557 C C . GLU B 1 58 ? 11.406 25.016 8.297 1 95 58 GLU B C 1
ATOM 1559 O O . GLU B 1 58 ? 10.203 25.156 8.078 1 95 58 GLU B O 1
ATOM 1564 N N . ASN B 1 59 ? 11.961 23.875 8.562 1 95.62 59 ASN B N 1
ATOM 1565 C CA . ASN B 1 59 ? 11.148 22.656 8.578 1 95.62 59 ASN B CA 1
ATOM 1566 C C . ASN B 1 59 ? 10.172 22.656 9.758 1 95.62 59 ASN B C 1
ATOM 1568 O O . ASN B 1 59 ? 9.023 22.234 9.625 1 95.62 59 ASN B O 1
ATOM 1572 N N . ALA B 1 60 ? 10.625 23.141 10.914 1 94 60 ALA B N 1
ATOM 1573 C CA . ALA B 1 60 ? 9.75 23.266 12.07 1 94 60 ALA B CA 1
ATOM 1574 C C . ALA B 1 60 ? 8.602 24.234 11.797 1 94 60 ALA B C 1
ATOM 1576 O O . ALA B 1 60 ? 7.465 24 12.203 1 94 60 ALA B O 1
ATOM 1577 N N . GLU B 1 61 ? 8.93 25.266 11.109 1 94.69 61 GLU B N 1
ATOM 1578 C CA . GLU B 1 61 ? 7.898 26.234 10.742 1 94.69 61 GLU B CA 1
ATOM 1579 C C . GLU B 1 61 ? 6.879 25.609 9.789 1 94.69 61 GLU B C 1
ATOM 1581 O O . GLU B 1 61 ? 5.68 25.875 9.898 1 94.69 61 GLU B O 1
ATOM 1586 N N . LEU B 1 62 ? 7.344 24.812 8.828 1 96.19 62 LEU B N 1
ATOM 1587 C CA . LEU B 1 62 ? 6.449 24.125 7.91 1 96.19 62 LEU B CA 1
ATOM 1588 C C . LEU B 1 62 ? 5.5 23.188 8.664 1 96.19 62 LEU B C 1
ATOM 1590 O O . LEU B 1 62 ? 4.293 23.203 8.43 1 96.19 62 LEU B O 1
ATOM 1594 N N . VAL B 1 63 ? 6.012 22.422 9.602 1 96.25 63 VAL B N 1
ATOM 1595 C CA . VAL B 1 63 ? 5.191 21.5 10.367 1 96.25 63 VAL B CA 1
ATOM 1596 C C . VAL B 1 63 ? 4.148 22.266 11.172 1 96.25 63 VAL B C 1
ATOM 1598 O O . VAL B 1 63 ? 2.984 21.875 11.234 1 96.25 63 VAL B O 1
ATOM 1601 N N . LYS B 1 64 ? 4.527 23.391 11.766 1 95.12 64 LYS B N 1
ATOM 1602 C CA . LYS B 1 64 ? 3.586 24.234 12.5 1 95.12 64 LYS B CA 1
ATOM 1603 C C . LYS B 1 64 ? 2.461 24.719 11.594 1 95.12 64 LYS B C 1
ATOM 1605 O O . LYS B 1 64 ? 1.296 24.734 11.992 1 95.12 64 LYS B O 1
ATOM 1610 N N . ARG B 1 65 ? 2.787 25.125 10.383 1 95.12 65 ARG B N 1
ATOM 1611 C CA . ARG B 1 65 ? 1.8 25.562 9.406 1 95.12 65 ARG B CA 1
ATOM 1612 C C . ARG B 1 65 ? 0.818 24.453 9.07 1 95.12 65 ARG B C 1
ATOM 1614 O O . ARG B 1 65 ? -0.385 24.688 8.945 1 95.12 65 ARG B O 1
ATOM 1621 N N . LEU B 1 66 ? 1.325 23.266 8.898 1 95.62 66 LEU B N 1
ATOM 1622 C CA . LEU B 1 66 ? 0.475 22.109 8.602 1 95.62 66 LEU B CA 1
ATOM 1623 C C . LEU B 1 66 ? -0.483 21.828 9.75 1 95.62 66 LEU B C 1
ATOM 1625 O O . LEU B 1 66 ? -1.67 21.578 9.531 1 95.62 66 LEU B O 1
ATOM 1629 N N . LEU B 1 67 ? 0.035 21.875 10.961 1 95.5 67 LEU B N 1
ATOM 1630 C CA . LEU B 1 67 ? -0.79 21.641 12.141 1 95.5 67 LEU B CA 1
ATOM 1631 C C . LEU B 1 67 ? -1.885 22.703 12.25 1 95.5 67 LEU B C 1
ATOM 1633 O O . LEU B 1 67 ? -3.035 22.375 12.562 1 95.5 67 LEU B O 1
ATOM 1637 N N . LYS B 1 68 ? -1.571 23.891 12.016 1 94.88 68 LYS B N 1
ATOM 1638 C CA . LYS B 1 68 ? -2.553 24.984 12.031 1 94.88 68 LYS B CA 1
ATOM 1639 C C . LYS B 1 68 ? -3.643 24.75 10.992 1 94.88 68 LYS B C 1
ATOM 1641 O O . LYS B 1 68 ? -4.82 25 11.25 1 94.88 68 LYS B O 1
ATOM 1646 N N . ALA B 1 69 ? -3.223 24.234 9.805 1 94.31 69 ALA B N 1
ATOM 1647 C CA . ALA B 1 69 ? -4.168 23.969 8.727 1 94.31 69 ALA B CA 1
ATOM 1648 C C . ALA B 1 69 ? -5.199 22.922 9.148 1 94.31 69 ALA B C 1
ATOM 1650 O O . ALA B 1 69 ? -6.316 22.891 8.625 1 94.31 69 ALA B O 1
ATOM 1651 N N . CYS B 1 70 ? -4.844 22.094 10.062 1 92.5 70 CYS B N 1
ATOM 1652 C CA . CYS B 1 70 ? -5.746 21.062 10.555 1 92.5 70 CYS B CA 1
ATOM 1653 C C . CYS B 1 70 ? -6.418 21.5 11.852 1 92.5 70 CYS B C 1
ATOM 1655 O O . CYS B 1 70 ? -7.043 20.688 12.531 1 92.5 70 CYS B O 1
ATOM 1657 N N . ASN B 1 71 ? -6.184 22.641 12.234 1 89.81 71 ASN B N 1
ATOM 1658 C CA . ASN B 1 71 ? -6.715 23.188 13.477 1 89.81 71 ASN B CA 1
ATOM 1659 C C . ASN B 1 71 ? -6.234 22.391 14.688 1 89.81 71 ASN B C 1
ATOM 1661 O O . ASN B 1 71 ? -7.031 22.047 15.57 1 89.81 71 ASN B O 1
ATOM 1665 N N . LYS B 1 72 ? -5.023 22 14.523 1 81.62 72 LYS B N 1
ATOM 1666 C CA . LYS B 1 72 ? -4.41 21.266 15.625 1 81.62 72 LYS B CA 1
ATOM 1667 C C . LYS B 1 72 ? -3.334 22.094 16.312 1 81.62 72 LYS B C 1
ATOM 1669 O O . LYS B 1 72 ? -2.586 22.828 15.656 1 81.62 72 LYS B O 1
ATOM 1674 N N . GLU B 1 73 ? -3.494 22.188 17.578 1 76.69 73 GLU B N 1
ATOM 1675 C CA . GLU B 1 73 ? -2.479 22.859 18.375 1 76.69 73 GLU B CA 1
ATOM 1676 C C . GLU B 1 73 ? -1.494 21.875 18.984 1 76.69 73 GLU B C 1
ATOM 1678 O O . GLU B 1 73 ? -1.555 21.594 20.188 1 76.69 73 GLU B O 1
ATOM 1683 N N . HIS B 1 74 ? -0.876 21.172 18.047 1 72.31 74 HIS B N 1
ATOM 1684 C CA . HIS B 1 74 ? 0.052 20.156 18.531 1 72.31 74 HIS B CA 1
ATOM 1685 C C . HIS B 1 74 ? 1.495 20.641 18.453 1 72.31 74 HIS B C 1
ATOM 1687 O O . HIS B 1 74 ? 1.782 21.625 17.766 1 72.31 74 HIS B O 1
ATOM 1693 N N . ASP B 1 75 ? 2.277 19.953 19.234 1 87 75 ASP B N 1
ATOM 1694 C CA . ASP B 1 75 ? 3.732 20.047 19.203 1 87 75 ASP B CA 1
ATOM 1695 C C . ASP B 1 75 ? 4.301 19.422 17.938 1 87 75 ASP B C 1
ATOM 1697 O O . ASP B 1 75 ? 3.975 18.281 17.609 1 87 75 ASP B O 1
ATOM 1701 N N . PRO B 1 76 ? 5.113 20.281 17.188 1 92.38 76 PRO B N 1
ATOM 1702 C CA . PRO B 1 76 ? 5.754 19.734 15.992 1 92.38 76 PRO B CA 1
ATOM 1703 C C . PRO B 1 76 ? 6.441 18.391 16.25 1 92.38 76 PRO B C 1
ATOM 1705 O O . PRO B 1 76 ? 6.414 17.5 15.398 1 92.38 76 PRO B O 1
ATOM 1708 N N . GLN B 1 77 ? 6.949 18.25 17.453 1 94.62 77 GLN B N 1
ATOM 1709 C CA . GLN B 1 77 ? 7.629 17.016 17.797 1 94.62 77 GLN B CA 1
ATOM 1710 C C . GLN B 1 77 ? 6.652 15.844 17.828 1 94.62 77 GLN B C 1
ATOM 1712 O O . GLN B 1 77 ? 6.969 14.75 17.344 1 94.62 77 GLN B O 1
ATOM 1717 N N . GLN B 1 78 ? 5.504 16.062 18.266 1 94.19 78 GLN B N 1
ATOM 1718 C CA . GLN B 1 78 ? 4.492 15.008 18.312 1 94.19 78 GLN B CA 1
ATOM 1719 C C . GLN B 1 78 ? 4.055 14.602 16.906 1 94.19 78 GLN B C 1
ATOM 1721 O O . GLN B 1 78 ? 3.803 13.422 16.656 1 94.19 78 GLN B O 1
ATOM 1726 N N . PHE B 1 79 ? 3.953 15.641 16.094 1 95.5 79 PHE B N 1
ATOM 1727 C CA . PHE B 1 79 ? 3.564 15.391 14.711 1 95.5 79 PHE B CA 1
ATOM 1728 C C . PHE B 1 79 ? 4.574 14.484 14.016 1 95.5 79 PHE B C 1
ATOM 1730 O O . PHE B 1 79 ? 4.199 13.484 13.398 1 95.5 79 PHE B O 1
ATOM 1737 N N . VAL B 1 80 ? 5.832 14.75 14.164 1 96.44 80 VAL B N 1
ATOM 1738 C CA . VAL B 1 80 ? 6.84 13.992 13.43 1 96.44 80 VAL B CA 1
ATOM 1739 C C . VAL B 1 80 ? 7.051 12.633 14.102 1 96.44 80 VAL B C 1
ATOM 1741 O O . VAL B 1 80 ? 7.383 11.648 13.43 1 96.44 80 VAL B O 1
ATOM 1744 N N . ASP B 1 81 ? 6.84 12.516 15.422 1 95.81 81 ASP B N 1
ATOM 1745 C CA . ASP B 1 81 ? 6.883 11.211 16.062 1 95.81 81 ASP B CA 1
ATOM 1746 C C . ASP B 1 81 ? 5.789 10.289 15.523 1 95.81 81 ASP B C 1
ATOM 1748 O O . ASP B 1 81 ? 6.047 9.117 15.227 1 95.81 81 ASP B O 1
ATOM 1752 N N . ALA B 1 82 ? 4.621 10.852 15.391 1 95.44 82 ALA B N 1
ATOM 1753 C CA . ALA B 1 82 ? 3.506 10.086 14.836 1 95.44 82 ALA B CA 1
ATOM 1754 C C . ALA B 1 82 ? 3.773 9.688 13.391 1 95.44 82 ALA B C 1
ATOM 1756 O O . ALA B 1 82 ? 3.426 8.586 12.969 1 95.44 82 ALA B O 1
ATOM 1757 N N . ALA B 1 83 ? 4.371 10.586 12.656 1 96.75 83 ALA B N 1
ATOM 1758 C CA . ALA B 1 83 ? 4.727 10.312 11.273 1 96.75 83 ALA B CA 1
ATOM 1759 C C . ALA B 1 83 ? 5.727 9.156 11.18 1 96.75 83 ALA B C 1
ATOM 1761 O O . ALA B 1 83 ? 5.602 8.289 10.312 1 96.75 83 ALA B O 1
ATOM 1762 N N . ASP B 1 84 ? 6.672 9.117 12.016 1 96.44 84 ASP B N 1
ATOM 1763 C CA . ASP B 1 84 ? 7.672 8.047 12.016 1 96.44 84 ASP B CA 1
ATOM 1764 C C . ASP B 1 84 ? 7.059 6.723 12.461 1 96.44 84 ASP B C 1
ATOM 1766 O O . AS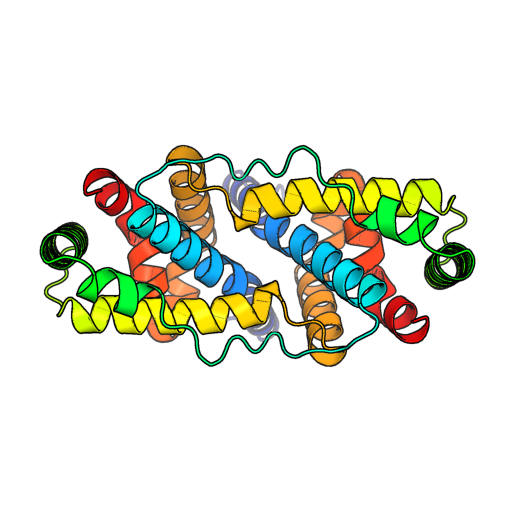P B 1 84 ? 7.422 5.664 11.945 1 96.44 84 ASP B O 1
ATOM 1770 N N . ASP B 1 85 ? 6.184 6.832 13.438 1 94.81 85 ASP B N 1
ATOM 1771 C CA . ASP B 1 85 ? 5.449 5.621 13.797 1 94.81 85 ASP B CA 1
ATOM 1772 C C . ASP B 1 85 ? 4.668 5.07 12.609 1 94.81 85 ASP B C 1
ATOM 1774 O O . ASP B 1 85 ? 4.648 3.859 12.383 1 94.81 85 ASP B O 1
ATOM 1778 N N . ASN B 1 86 ? 4.039 5.992 11.891 1 96.12 86 ASN B N 1
ATOM 1779 C CA . ASN B 1 86 ? 3.322 5.574 10.695 1 96.12 86 ASN B CA 1
ATOM 1780 C C . ASN B 1 86 ? 4.27 4.984 9.648 1 96.12 86 ASN B C 1
ATOM 1782 O O . ASN B 1 86 ? 3.904 4.055 8.93 1 96.12 86 ASN B O 1
ATOM 1786 N N . TYR B 1 87 ? 5.43 5.586 9.516 1 94.88 87 TYR B N 1
ATOM 1787 C CA . TYR B 1 87 ? 6.434 5.055 8.602 1 94.88 87 TYR B CA 1
ATOM 1788 C C . TYR B 1 87 ? 6.746 3.598 8.922 1 94.88 87 TYR B C 1
ATOM 1790 O O . TYR B 1 87 ? 6.762 2.75 8.023 1 94.88 87 TYR B O 1
ATOM 1798 N N . ALA B 1 88 ? 6.996 3.35 10.156 1 92.19 88 ALA B N 1
ATOM 1799 C CA . ALA B 1 88 ? 7.289 1.982 10.586 1 92.19 88 ALA B CA 1
ATOM 1800 C C . ALA B 1 88 ? 6.125 1.049 10.266 1 92.19 88 ALA B C 1
ATOM 1802 O O . ALA B 1 88 ? 6.324 -0.049 9.742 1 92.19 88 ALA B O 1
ATOM 1803 N N . LEU B 1 89 ? 4.91 1.462 10.586 1 92.06 89 LEU B N 1
ATOM 1804 C CA . LEU B 1 89 ? 3.703 0.688 10.312 1 92.06 89 LEU B CA 1
ATOM 1805 C C . LEU B 1 89 ? 3.576 0.385 8.82 1 92.06 89 LEU B C 1
ATOM 1807 O O . LEU B 1 89 ? 3.377 -0.768 8.438 1 92.06 89 LEU B O 1
ATOM 1811 N N . ARG B 1 90 ? 3.691 1.417 8.031 1 93.31 90 ARG B N 1
ATOM 1812 C CA . ARG B 1 90 ? 3.574 1.294 6.582 1 93.31 90 ARG B CA 1
ATOM 1813 C C . ARG B 1 90 ? 4.621 0.333 6.027 1 93.31 90 ARG B C 1
ATOM 1815 O O . ARG B 1 90 ? 4.328 -0.458 5.129 1 93.31 90 ARG B O 1
ATOM 1822 N N . GLN B 1 91 ? 5.836 0.389 6.535 1 91.25 91 GLN B N 1
ATOM 1823 C CA . GLN B 1 91 ? 6.887 -0.518 6.082 1 91.25 91 GLN B CA 1
ATOM 1824 C C . GLN B 1 91 ? 6.508 -1.973 6.344 1 91.25 91 GLN B C 1
ATOM 1826 O O . GLN B 1 91 ? 6.801 -2.852 5.531 1 91.25 91 GLN B O 1
ATOM 1831 N N . GLY B 1 92 ? 5.832 -2.195 7.445 1 89 92 GLY B N 1
ATOM 1832 C CA . GLY B 1 92 ? 5.359 -3.533 7.766 1 89 92 GLY B CA 1
ATOM 1833 C C . GLY B 1 92 ? 4.363 -4.074 6.758 1 89 92 GLY B C 1
ATOM 1834 O O . GLY B 1 92 ? 4.383 -5.262 6.438 1 89 92 GLY B O 1
ATOM 1835 N N . PHE B 1 93 ? 3.572 -3.217 6.195 1 90.12 93 PHE B N 1
ATOM 1836 C CA . PHE B 1 93 ? 2.58 -3.643 5.215 1 90.12 93 PHE B CA 1
ATOM 1837 C C . PHE B 1 93 ? 3.201 -3.736 3.824 1 90.12 93 PHE B C 1
ATOM 1839 O O . PHE B 1 93 ? 2.85 -4.621 3.041 1 90.12 93 PHE B O 1
ATOM 1846 N N . ALA B 1 94 ? 4.117 -2.867 3.557 1 90.56 94 ALA B N 1
ATOM 1847 C CA . ALA B 1 94 ? 4.617 -2.703 2.195 1 90.56 94 ALA B CA 1
ATOM 1848 C C . ALA B 1 94 ? 5.707 -3.725 1.883 1 90.56 94 ALA B C 1
ATOM 1850 O O . ALA B 1 94 ? 5.953 -4.043 0.718 1 90.56 94 ALA B O 1
ATO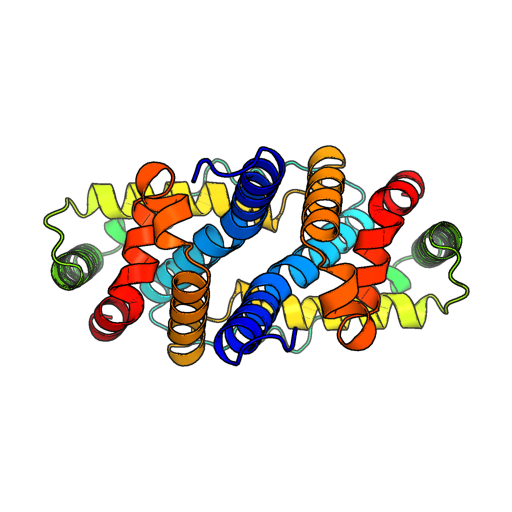M 1851 N N . HIS B 1 95 ? 6.332 -4.289 2.959 1 91.12 95 HIS B N 1
ATOM 1852 C CA . HIS B 1 95 ? 7.547 -5.051 2.678 1 91.12 95 HIS B CA 1
ATOM 1853 C C . HIS B 1 95 ? 7.574 -6.355 3.467 1 91.12 95 HIS B C 1
ATOM 1855 O O . HIS B 1 95 ? 8.586 -7.059 3.471 1 91.12 95 HIS B O 1
ATOM 1861 N N . ASN B 1 96 ? 6.527 -6.582 4.152 1 91.69 96 ASN B N 1
ATOM 1862 C CA . ASN B 1 96 ? 6.48 -7.852 4.871 1 91.69 96 ASN B CA 1
ATOM 1863 C C . ASN B 1 96 ? 6.344 -9.031 3.916 1 91.69 96 ASN B C 1
ATOM 1865 O O . ASN B 1 96 ? 5.312 -9.195 3.262 1 91.69 96 ASN B O 1
ATOM 1869 N N . LYS B 1 97 ? 7.297 -9.883 3.922 1 93.62 97 LYS B N 1
ATOM 1870 C CA . LYS B 1 97 ? 7.352 -10.984 2.967 1 93.62 97 LYS B CA 1
ATOM 1871 C C . LYS B 1 97 ? 7.191 -12.328 3.672 1 93.62 97 LYS B C 1
ATOM 1873 O O . LYS B 1 97 ? 7.469 -13.375 3.088 1 93.62 97 LYS B O 1
ATOM 1878 N N . SER B 1 98 ? 6.82 -12.266 4.926 1 94.62 98 SER B N 1
ATOM 1879 C CA . SER B 1 98 ? 6.633 -13.516 5.648 1 94.62 98 SER B CA 1
ATOM 1880 C C . SER B 1 98 ? 5.449 -14.305 5.098 1 94.62 98 SER B C 1
ATOM 1882 O O . SER B 1 98 ? 4.473 -13.719 4.625 1 94.62 98 SER B O 1
ATOM 1884 N N . ASP B 1 99 ? 5.543 -15.656 5.27 1 95.81 99 ASP B N 1
ATOM 1885 C CA . ASP B 1 99 ? 4.457 -16.516 4.812 1 95.81 99 ASP B CA 1
ATOM 1886 C C . ASP B 1 99 ? 3.152 -16.188 5.527 1 95.81 99 ASP B C 1
ATOM 1888 O O . ASP B 1 99 ? 2.096 -16.094 4.895 1 95.81 99 ASP B O 1
ATOM 1892 N N . ALA B 1 100 ? 3.289 -16 6.828 1 95.19 100 ALA B N 1
ATOM 1893 C CA . ALA B 1 100 ? 2.102 -15.742 7.637 1 95.19 100 ALA B CA 1
ATOM 1894 C C . ALA B 1 100 ? 1.386 -14.477 7.172 1 95.19 100 ALA B C 1
ATOM 1896 O O . ALA B 1 100 ? 0.163 -14.469 7.008 1 95.19 100 ALA B O 1
ATOM 1897 N N . TRP B 1 101 ? 2.111 -13.438 6.914 1 93.69 101 TRP B N 1
ATOM 1898 C CA . TRP B 1 101 ? 1.52 -12.18 6.48 1 93.69 101 TRP B CA 1
ATOM 1899 C C . TRP B 1 101 ? 0.896 -12.312 5.098 1 93.69 101 TRP B C 1
ATOM 1901 O O . TRP B 1 101 ? -0.224 -11.859 4.863 1 93.69 101 TRP B O 1
ATOM 1911 N N . LEU B 1 102 ? 1.593 -12.938 4.16 1 96.88 102 LEU B N 1
ATOM 1912 C CA . LEU B 1 102 ? 1.108 -13.125 2.795 1 96.88 102 LEU B CA 1
ATOM 1913 C C . LEU B 1 102 ? -0.186 -13.93 2.783 1 96.88 102 LEU B C 1
ATOM 1915 O O . LEU B 1 102 ? -1.157 -13.547 2.129 1 96.88 102 LEU B O 1
ATOM 1919 N N . ARG B 1 103 ? -0.238 -14.969 3.561 1 97.19 103 ARG B N 1
ATOM 1920 C CA . ARG B 1 103 ? -1.428 -15.805 3.631 1 97.19 103 ARG B CA 1
ATOM 1921 C C . ARG B 1 103 ? -2.607 -15.039 4.219 1 97.19 103 ARG B C 1
ATOM 1923 O O . ARG B 1 103 ? -3.715 -15.086 3.682 1 97.19 103 ARG B O 1
ATOM 1930 N N . ARG B 1 104 ? -2.346 -14.359 5.273 1 94.5 104 ARG B N 1
ATOM 1931 C CA . ARG B 1 104 ? -3.414 -13.617 5.938 1 94.5 104 ARG B CA 1
ATOM 1932 C C . ARG B 1 104 ? -3.975 -12.531 5.027 1 94.5 104 ARG B C 1
ATOM 1934 O O . ARG B 1 104 ? -5.191 -12.391 4.898 1 94.5 104 ARG B O 1
ATOM 1941 N N . THR B 1 105 ? -3.098 -11.828 4.43 1 94.94 105 THR B N 1
ATOM 1942 C CA . THR B 1 105 ? -3.529 -10.742 3.557 1 94.94 105 THR B CA 1
ATOM 1943 C C . THR B 1 105 ? -4.332 -11.281 2.377 1 94.94 105 THR B C 1
ATOM 1945 O O . THR B 1 105 ? -5.359 -10.711 2.002 1 94.94 105 THR B O 1
ATOM 1948 N N . ALA B 1 106 ? -3.891 -12.352 1.796 1 96.44 106 ALA B N 1
ATOM 1949 C CA . ALA B 1 106 ? -4.633 -12.977 0.704 1 96.44 106 ALA B CA 1
ATOM 1950 C C . ALA B 1 106 ? -6.027 -13.398 1.163 1 96.44 106 ALA B C 1
ATOM 1952 O O . ALA B 1 106 ? -7.016 -13.164 0.464 1 96.44 106 ALA B O 1
ATOM 1953 N N . GLU B 1 107 ? -6.082 -13.992 2.32 1 94.88 107 GLU B N 1
ATOM 1954 C CA . GLU B 1 107 ? -7.359 -14.422 2.881 1 94.88 107 GLU B CA 1
ATOM 1955 C C . GLU B 1 107 ? -8.289 -13.234 3.115 1 94.88 107 GLU B C 1
ATOM 1957 O O . GLU B 1 107 ? -9.477 -13.297 2.795 1 94.88 107 GLU B O 1
ATOM 1962 N N . ASP B 1 108 ? -7.805 -12.18 3.699 1 91.25 108 ASP B N 1
ATOM 1963 C CA . ASP B 1 108 ? -8.594 -10.977 3.938 1 91.25 108 ASP B CA 1
ATOM 1964 C C . ASP B 1 108 ? -9.156 -10.422 2.633 1 91.25 108 ASP B C 1
ATOM 1966 O O . ASP B 1 108 ? -10.328 -10.047 2.562 1 91.25 108 ASP B O 1
ATOM 1970 N N . LEU B 1 109 ? -8.344 -10.398 1.581 1 93.62 109 LEU B N 1
ATOM 1971 C CA . LEU B 1 109 ? -8.766 -9.859 0.291 1 93.62 109 LEU B CA 1
ATOM 1972 C C . LEU B 1 109 ? -9.82 -10.75 -0.353 1 93.62 109 LEU B C 1
ATOM 1974 O O . LEU B 1 109 ? -10.773 -10.258 -0.954 1 93.62 109 LEU B O 1
ATOM 1978 N N . ARG B 1 110 ? -9.688 -12.062 -0.198 1 93.25 110 ARG B N 1
ATOM 1979 C CA . ARG B 1 110 ? -10.719 -12.961 -0.686 1 93.25 110 ARG B CA 1
ATOM 1980 C C . ARG B 1 110 ? -12.039 -12.734 0.042 1 93.25 110 ARG B C 1
ATOM 1982 O O . ARG B 1 110 ? -13.102 -12.703 -0.582 1 93.25 110 ARG B O 1
ATOM 1989 N N . THR B 1 111 ? -11.883 -12.5 1.316 1 90.62 111 THR B N 1
ATOM 1990 C CA . THR B 1 111 ? -13.062 -12.375 2.166 1 90.62 111 THR B CA 1
ATOM 1991 C C . THR B 1 111 ? -13.859 -11.125 1.801 1 90.62 111 THR B C 1
ATOM 1993 O O . THR B 1 111 ? -15.094 -11.133 1.854 1 90.62 111 THR B O 1
ATOM 1996 N N . VAL B 1 112 ? -13.203 -10.109 1.385 1 85.56 112 VAL B N 1
ATOM 1997 C CA . VAL B 1 112 ? -13.906 -8.867 1.087 1 85.56 112 VAL B CA 1
ATOM 1998 C C . VAL B 1 112 ? -14.359 -8.867 -0.372 1 85.56 112 VAL B C 1
ATOM 2000 O O . VAL B 1 112 ? -14.938 -7.887 -0.849 1 85.56 112 VAL B O 1
ATOM 2003 N N . GLY B 1 113 ? -14 -9.945 -1.162 1 88.5 113 GLY B N 1
ATOM 2004 C CA . GLY B 1 113 ? -14.539 -10.109 -2.504 1 88.5 113 GLY B CA 1
ATOM 2005 C C . GLY B 1 113 ? -13.641 -9.531 -3.58 1 88.5 113 GLY B C 1
ATOM 2006 O O . GLY B 1 113 ? -14.102 -9.211 -4.68 1 88.5 113 GLY B O 1
ATOM 2007 N N . ALA B 1 114 ? -12.344 -9.352 -3.268 1 91.25 114 ALA B N 1
ATOM 2008 C CA . ALA B 1 114 ? -11.406 -8.742 -4.211 1 91.25 114 ALA B CA 1
ATOM 2009 C C . ALA B 1 114 ? -11.32 -9.555 -5.5 1 91.25 114 ALA B C 1
ATOM 2011 O O . ALA B 1 114 ? -11.18 -8.992 -6.59 1 91.25 114 ALA B O 1
ATOM 2012 N N . LEU B 1 115 ? -11.461 -10.914 -5.461 1 94.25 115 LEU B N 1
ATOM 2013 C CA . LEU B 1 115 ? -11.367 -11.742 -6.656 1 94.25 115 LEU B CA 1
ATOM 2014 C C . LEU B 1 115 ? -12.5 -11.43 -7.625 1 94.25 115 LEU B C 1
ATOM 2016 O O . LEU B 1 115 ? -12.273 -11.297 -8.828 1 94.25 115 LEU B O 1
ATOM 2020 N N . ASP B 1 116 ? -13.609 -11.219 -7.105 1 92.56 116 ASP B N 1
ATOM 2021 C CA . ASP B 1 116 ? -14.75 -10.883 -7.949 1 92.56 116 ASP B CA 1
ATOM 2022 C C . ASP B 1 116 ? -14.602 -9.477 -8.539 1 92.56 116 ASP B C 1
ATOM 2024 O O . ASP B 1 116 ? -14.93 -9.25 -9.711 1 92.56 116 ASP B O 1
ATOM 2028 N N . MET B 1 117 ? -14.047 -8.586 -7.754 1 90.69 117 MET B N 1
ATOM 2029 C CA . MET B 1 117 ? -13.93 -7.184 -8.148 1 90.69 117 MET B CA 1
ATOM 2030 C C . MET B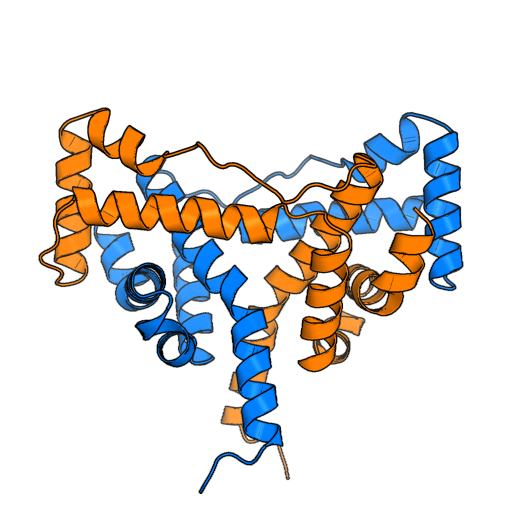 1 117 ? -12.914 -7.02 -9.266 1 90.69 117 MET B C 1
ATOM 2032 O O . MET B 1 117 ? -13.078 -6.172 -10.148 1 90.69 117 MET B O 1
ATOM 2036 N N . PHE B 1 118 ? -11.852 -7.91 -9.258 1 94.88 118 PHE B N 1
ATOM 2037 C CA . PHE B 1 118 ? -10.695 -7.527 -10.062 1 94.88 118 PHE B CA 1
ATOM 2038 C C . PHE B 1 118 ? -10.328 -8.641 -11.039 1 94.88 118 PHE B C 1
ATOM 2040 O O . PHE B 1 118 ? -9.352 -8.516 -11.781 1 94.88 118 PHE B O 1
ATOM 2047 N N . GLN B 1 119 ? -11.039 -9.719 -11.117 1 95.12 119 GLN B N 1
ATOM 2048 C CA . GLN B 1 119 ? -10.695 -10.875 -11.938 1 95.12 119 GLN B CA 1
ATOM 2049 C C . GLN B 1 119 ? -10.492 -10.469 -13.391 1 95.12 119 GLN B C 1
ATOM 2051 O O . GLN B 1 119 ? -9.594 -10.977 -14.062 1 95.12 119 GLN B O 1
ATOM 2056 N N . LYS B 1 120 ? -11.188 -9.508 -13.906 1 94.5 120 LYS B N 1
ATOM 2057 C CA . LYS B 1 120 ? -11.117 -9.109 -15.305 1 94.5 120 LYS B CA 1
ATOM 2058 C C . LYS B 1 120 ? -10 -8.102 -15.539 1 94.5 120 LYS B C 1
ATOM 2060 O O . LYS B 1 120 ? -9.273 -8.172 -16.531 1 94.5 120 LYS B O 1
ATOM 2065 N N . THR B 1 121 ? -9.797 -7.133 -14.625 1 94.88 121 THR B N 1
ATOM 2066 C CA . THR B 1 121 ? -8.891 -6.008 -14.836 1 94.88 121 THR B CA 1
ATOM 2067 C C . THR B 1 121 ? -7.488 -6.34 -14.336 1 94.88 121 THR B C 1
ATOM 2069 O O . THR B 1 121 ? -6.5 -5.82 -14.859 1 94.88 121 THR B O 1
ATOM 2072 N N . HIS B 1 122 ? -7.426 -7.242 -13.336 1 96.5 122 HIS B N 1
ATOM 2073 C CA . HIS B 1 122 ? -6.148 -7.586 -12.719 1 96.5 122 HIS B CA 1
ATOM 2074 C C . HIS B 1 122 ? -6.016 -9.094 -12.539 1 96.5 122 HIS B C 1
ATOM 2076 O O . HIS B 1 122 ? -5.848 -9.578 -11.422 1 96.5 122 HIS B O 1
ATOM 2082 N N . PRO B 1 123 ? -6.074 -9.844 -13.672 1 95.38 123 PRO B N 1
ATOM 2083 C CA . PRO B 1 123 ? -6.086 -11.305 -13.555 1 95.38 123 PRO B CA 1
ATOM 2084 C C . PRO B 1 123 ? -4.816 -11.859 -12.914 1 95.38 123 PRO B C 1
ATOM 2086 O O . PRO B 1 123 ? -4.871 -12.859 -12.195 1 95.38 123 PRO B O 1
ATOM 2089 N N . PHE B 1 124 ? -3.67 -11.25 -13.148 1 96.19 124 PHE B N 1
ATOM 2090 C CA . PHE B 1 124 ? -2.416 -11.703 -12.555 1 96.19 124 PHE B CA 1
ATOM 2091 C C . PHE B 1 124 ? -2.471 -11.609 -11.031 1 96.19 124 PHE B C 1
ATOM 2093 O O . PHE B 1 124 ? -2.143 -12.57 -10.336 1 96.19 124 PHE B O 1
ATOM 2100 N N . GLN B 1 125 ? -2.875 -10.461 -10.516 1 97.44 125 GLN B N 1
ATOM 2101 C CA . GLN B 1 125 ? -2.982 -10.25 -9.078 1 97.44 125 GLN B CA 1
ATOM 2102 C C . GLN B 1 125 ? -3.98 -11.219 -8.453 1 97.44 125 GLN B C 1
ATOM 2104 O O . GLN B 1 125 ? -3.721 -11.781 -7.391 1 97.44 125 GLN B O 1
ATOM 2109 N N . CYS B 1 126 ? -5.074 -11.43 -9.156 1 97.31 126 CYS B N 1
ATOM 2110 C CA . CYS B 1 126 ? -6.105 -12.328 -8.641 1 97.31 126 CYS B CA 1
ATOM 2111 C C . CYS B 1 126 ? -5.602 -13.766 -8.586 1 97.31 126 CYS B C 1
ATOM 2113 O O . CYS B 1 126 ? -5.918 -14.5 -7.656 1 97.31 126 CYS B O 1
ATOM 2115 N N . MET B 1 127 ? -4.879 -14.156 -9.578 1 96.31 127 MET B N 1
ATOM 2116 C CA . MET B 1 127 ? -4.27 -15.484 -9.555 1 96.31 127 MET B CA 1
ATOM 2117 C C . MET B 1 127 ? -3.371 -15.656 -8.336 1 96.31 127 MET B C 1
ATOM 2119 O O . MET B 1 127 ? -3.441 -16.672 -7.645 1 96.31 127 MET B O 1
ATOM 2123 N N . ILE B 1 128 ? -2.533 -14.625 -7.988 1 97.81 128 ILE B N 1
ATOM 212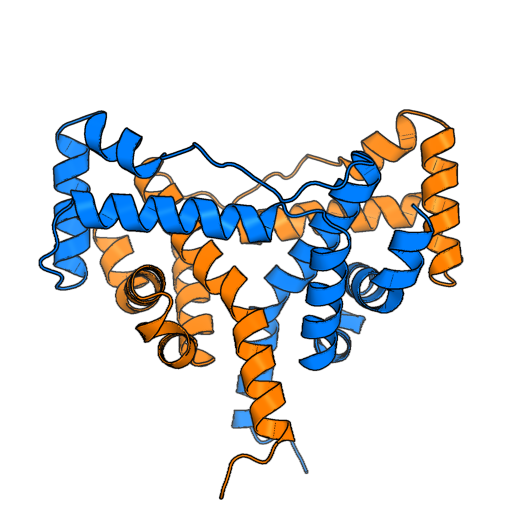4 C CA . ILE B 1 128 ? -1.629 -14.672 -6.844 1 97.81 128 ILE B CA 1
ATOM 2125 C C . ILE B 1 128 ? -2.436 -14.797 -5.551 1 97.81 128 ILE B C 1
ATOM 2127 O O . ILE B 1 128 ? -2.125 -15.625 -4.695 1 97.81 128 ILE B O 1
ATOM 2131 N N . ILE B 1 129 ? -3.457 -13.992 -5.457 1 97.69 129 ILE B N 1
ATOM 2132 C CA . ILE B 1 129 ? -4.297 -13.992 -4.266 1 97.69 129 ILE B CA 1
ATOM 2133 C C . ILE B 1 129 ? -4.973 -15.352 -4.105 1 97.69 129 ILE B C 1
ATOM 2135 O O . ILE B 1 129 ? -4.961 -15.93 -3.016 1 97.69 129 ILE B O 1
ATOM 2139 N N . GLU B 1 130 ? -5.508 -15.898 -5.137 1 97.56 130 GLU B N 1
ATOM 2140 C CA . GLU B 1 130 ? -6.281 -17.141 -5.125 1 97.56 130 GLU B CA 1
ATOM 2141 C C . GLU B 1 130 ? -5.41 -18.328 -4.742 1 97.56 130 GLU B C 1
ATOM 2143 O O . GLU B 1 130 ? -5.859 -19.234 -4.031 1 97.56 130 GLU B O 1
ATOM 2148 N N . HIS B 1 131 ? -4.242 -18.328 -5.105 1 97.62 131 HIS B N 1
ATOM 2149 C CA . HIS B 1 131 ? -3.416 -19.531 -4.969 1 97.62 131 HIS B CA 1
ATOM 2150 C C . HIS B 1 131 ? -2.242 -19.281 -4.027 1 97.62 131 HIS B C 1
ATOM 2152 O O . HIS B 1 131 ? -1.206 -19.938 -4.137 1 97.62 131 HIS B O 1
ATOM 2158 N N . MET B 1 132 ? -2.303 -18.328 -3.127 1 97.94 132 MET B N 1
ATOM 2159 C CA . MET B 1 132 ? -1.211 -17.906 -2.262 1 97.94 132 MET B CA 1
ATOM 2160 C C . MET B 1 132 ? -0.595 -19.078 -1.524 1 97.94 132 MET B C 1
ATOM 2162 O O . MET B 1 132 ? 0.627 -19.234 -1.501 1 97.94 132 MET B O 1
ATOM 2166 N N . ASN B 1 133 ? -1.392 -19.984 -1.008 1 97.44 133 ASN B N 1
ATOM 2167 C CA . ASN B 1 133 ? -0.869 -21.109 -0.247 1 97.44 133 ASN B CA 1
ATOM 2168 C C . ASN B 1 133 ? -0.05 -22.062 -1.128 1 97.44 133 ASN B C 1
ATOM 2170 O O . ASN B 1 133 ? 1.06 -22.453 -0.762 1 97.44 133 ASN B O 1
ATOM 2174 N N . ALA B 1 134 ? -0.596 -22.359 -2.229 1 97.44 134 ALA B N 1
ATOM 2175 C CA . ALA B 1 134 ? 0.101 -23.25 -3.152 1 97.44 134 ALA B CA 1
ATOM 2176 C C . ALA B 1 134 ? 1.385 -22.609 -3.67 1 97.44 134 ALA B C 1
ATOM 2178 O O . ALA B 1 134 ? 2.412 -23.281 -3.803 1 97.44 134 ALA B O 1
ATOM 2179 N N . LEU B 1 135 ? 1.356 -21.312 -3.943 1 97.62 135 LEU B N 1
ATOM 2180 C CA . LEU B 1 135 ? 2.506 -20.578 -4.445 1 97.62 135 LEU B CA 1
ATOM 2181 C C . LEU B 1 135 ? 3.631 -20.547 -3.412 1 97.62 135 LEU B C 1
ATOM 2183 O O . LEU B 1 135 ? 4.789 -20.797 -3.746 1 97.62 135 LEU B O 1
ATOM 2187 N N . LEU B 1 136 ? 3.266 -20.281 -2.205 1 97.44 136 LEU B N 1
ATOM 2188 C CA . LEU B 1 136 ? 4.27 -20.234 -1.148 1 97.44 136 LEU B CA 1
ATOM 2189 C C . LEU B 1 136 ? 4.891 -21.609 -0.938 1 97.44 136 LEU B C 1
ATOM 2191 O O . LEU B 1 136 ? 6.094 -21.734 -0.702 1 97.44 136 LEU B O 1
ATOM 2195 N N . ALA B 1 137 ? 4.125 -22.672 -1.021 1 96.19 137 ALA B N 1
ATOM 2196 C CA . ALA B 1 137 ? 4.625 -24.031 -0.869 1 96.19 137 ALA B CA 1
ATOM 2197 C C . ALA B 1 137 ? 5.605 -24.391 -1.981 1 96.19 137 ALA B C 1
ATOM 2199 O O . ALA B 1 137 ? 6.512 -25.203 -1.784 1 96.19 137 ALA B O 1
ATOM 2200 N N . ALA B 1 138 ? 5.418 -23.719 -3.119 1 95.62 138 ALA B N 1
ATOM 2201 C CA . ALA B 1 138 ? 6.227 -24.031 -4.297 1 95.62 138 ALA B CA 1
ATOM 2202 C C . ALA B 1 138 ? 7.543 -23.25 -4.273 1 95.62 138 ALA B C 1
ATOM 2204 O O . ALA B 1 138 ? 8.43 -23.5 -5.098 1 95.62 138 ALA B O 1
ATOM 2205 N N . LEU B 1 139 ? 7.641 -22.328 -3.441 1 94.81 139 LEU B N 1
ATOM 2206 C CA . LEU B 1 139 ? 8.883 -21.578 -3.33 1 94.81 139 LEU B CA 1
ATOM 2207 C C . LEU B 1 139 ? 9.961 -22.391 -2.635 1 94.81 139 LEU B C 1
ATOM 2209 O O . LEU B 1 139 ? 11.133 -22.328 -3 1 94.81 139 LEU B O 1
#

pLDDT: mean 89.68, std 11.2, range [40.06, 98.06]

Radius of gyration: 19.84 Å; Cα contacts (8 Å, |Δi|>4): 332; chains: 2; bounding box: 53×52×40 Å